Protein AF-A0A3D0YZB7-F1 (afdb_monomer)

pLDDT: mean 74.22, std 14.84, range [35.66, 93.5]

Foldseek 3Di:
DDPVPDDLVVVLLVLCVVVQKKKWWAAPPPAFLEIEIRHQPCPPVQDDDDDPVVPPPLQKEKAWAPPAPQVVCCVPPVDRPRDDPSYHYPYYTHDDPPSPNRTIYIYDGPDQDHAGDMEMQDPPPVSLVVSVVSCVVSVYDCPDSDHDNPDPDDDDDDPPDDDPVVVVVVVVVVVVVVVLVVLLVVLLVVVVVCPVVVVVVVVVVDDLVNVLVCCLVVCLVVLLVVLLVVLVVVLVVVQVVCCVPPVDDDDPVSVVVSVVVSVVSSVVSSVSSNVSSCCSSPVDDDDDDDPDD

Nearest PDB structures (foldseek):
  7w78-assembly1_B  TM=3.550E-01  e=4.090E-02  Corynebacterium diphtheriae NCTC 13129
  7w7c-assembly1_B-2  TM=7.347E-01  e=1.619E+00  Corynebacterium diphtheriae NCTC 13129

Structure (mmCIF, N/CA/C/O backbone):
data_AF-A0A3D0YZB7-F1
#
_entry.id   AF-A0A3D0YZB7-F1
#
loop_
_atom_site.group_PDB
_atom_site.id
_atom_site.type_symbol
_atom_site.label_atom_id
_atom_site.label_alt_id
_atom_site.label_comp_id
_atom_site.label_asym_id
_atom_site.label_entity_id
_atom_site.label_seq_id
_atom_site.pdbx_PDB_ins_code
_atom_site.Cartn_x
_atom_site.Cartn_y
_atom_site.Cartn_z
_atom_site.occupancy
_atom_site.B_iso_or_equiv
_atom_site.auth_seq_id
_atom_site.auth_comp_id
_atom_site.auth_asym_id
_atom_site.auth_atom_id
_atom_site.pdbx_PDB_model_num
ATOM 1 N N . MET A 1 1 ? 18.182 -30.882 -33.974 1.00 39.47 1 MET A N 1
ATOM 2 C CA . MET A 1 1 ? 19.110 -30.182 -33.063 1.00 39.47 1 MET A CA 1
ATOM 3 C C . MET A 1 1 ? 18.420 -30.152 -31.710 1.00 39.47 1 MET A C 1
ATOM 5 O O . MET A 1 1 ? 17.409 -29.475 -31.584 1.00 39.47 1 MET A O 1
ATOM 9 N N . SER A 1 2 ? 18.810 -31.050 -30.803 1.00 36.53 2 SER A N 1
ATOM 10 C CA . SER A 1 2 ? 18.114 -31.290 -29.532 1.00 36.53 2 SER A CA 1
ATOM 11 C C . SER A 1 2 ? 18.176 -30.047 -28.638 1.00 36.53 2 SER A C 1
ATOM 13 O O . SER A 1 2 ? 19.193 -29.361 -28.601 1.00 36.53 2 SER A O 1
ATOM 15 N N . LEU A 1 3 ? 17.091 -29.754 -27.911 1.00 46.84 3 LEU A N 1
ATOM 16 C CA . LEU A 1 3 ? 17.005 -28.631 -26.959 1.00 46.84 3 LEU A CA 1
ATOM 17 C C . LEU A 1 3 ? 18.091 -28.663 -25.860 1.00 46.84 3 LEU A C 1
ATOM 19 O O . LEU A 1 3 ? 18.309 -27.655 -25.191 1.00 46.84 3 LEU A O 1
ATOM 23 N N . GLU A 1 4 ? 18.795 -29.787 -25.698 1.00 43.97 4 GLU A N 1
ATOM 24 C CA . GLU A 1 4 ? 19.833 -30.003 -24.685 1.00 43.97 4 GLU A CA 1
ATOM 25 C C . GLU A 1 4 ? 21.075 -29.110 -24.828 1.00 43.97 4 GLU A C 1
ATOM 27 O O . GLU A 1 4 ? 21.751 -28.879 -23.830 1.00 43.97 4 GLU A O 1
ATOM 32 N N . THR A 1 5 ? 21.370 -28.551 -26.009 1.00 45.59 5 THR A N 1
ATOM 33 C CA . THR A 1 5 ? 22.516 -27.632 -26.204 1.00 45.59 5 THR A CA 1
ATOM 34 C C . THR A 1 5 ? 22.140 -26.150 -26.236 1.00 45.59 5 THR A C 1
ATOM 36 O O . THR A 1 5 ? 23.018 -25.295 -26.363 1.00 45.59 5 THR A O 1
ATOM 39 N N . ALA A 1 6 ? 20.855 -25.806 -26.110 1.00 59.06 6 ALA A N 1
ATOM 40 C CA . ALA A 1 6 ? 20.429 -24.410 -26.042 1.00 59.06 6 ALA A CA 1
ATOM 41 C C . ALA A 1 6 ? 20.804 -23.795 -24.683 1.00 59.06 6 ALA A C 1
ATOM 43 O O . ALA A 1 6 ? 20.630 -24.427 -23.643 1.00 59.06 6 ALA A O 1
ATOM 44 N N . ALA A 1 7 ? 21.287 -22.546 -24.681 1.00 73.69 7 ALA A N 1
ATOM 45 C CA . ALA A 1 7 ? 21.571 -21.824 -23.440 1.00 73.69 7 ALA A CA 1
ATOM 46 C C . ALA A 1 7 ? 20.335 -21.856 -22.505 1.00 73.69 7 ALA A C 1
ATOM 48 O O . ALA A 1 7 ? 19.219 -21.681 -23.007 1.00 73.69 7 ALA A O 1
ATOM 49 N N . PRO A 1 8 ? 20.493 -22.014 -21.173 1.00 76.56 8 PRO A N 1
ATOM 50 C CA . PRO A 1 8 ? 19.377 -22.182 -20.225 1.00 76.56 8 PRO A CA 1
ATOM 51 C C . PRO A 1 8 ? 18.243 -21.148 -20.356 1.00 76.56 8 PRO A C 1
ATOM 53 O O . PRO A 1 8 ? 17.075 -21.452 -20.128 1.00 76.56 8 PRO A O 1
ATOM 56 N N . ARG A 1 9 ? 18.563 -19.929 -20.803 1.00 80.56 9 ARG A N 1
ATOM 57 C CA . ARG A 1 9 ? 17.592 -18.864 -21.091 1.00 80.56 9 ARG A CA 1
ATOM 58 C C . ARG A 1 9 ? 16.705 -19.139 -22.307 1.00 80.56 9 ARG A C 1
ATOM 60 O O . ARG A 1 9 ? 15.523 -18.815 -22.284 1.00 80.56 9 ARG A O 1
ATOM 67 N N . GLU A 1 10 ? 17.258 -19.682 -23.386 1.00 83.31 10 GLU A N 1
ATOM 68 C CA . GLU A 1 10 ? 16.468 -20.003 -24.581 1.00 83.31 10 GLU A CA 1
ATOM 69 C C . GLU A 1 10 ? 15.549 -21.201 -24.315 1.00 83.31 10 GLU A C 1
ATOM 71 O O . GLU A 1 10 ? 14.427 -21.231 -24.814 1.00 83.31 10 GLU A O 1
ATOM 76 N N . GLN A 1 11 ? 15.970 -22.121 -23.438 1.00 85.50 11 GLN A N 1
ATOM 77 C CA . GLN A 1 11 ? 15.091 -23.160 -22.897 1.00 85.50 11 GLN A CA 1
ATOM 78 C C . GLN A 1 11 ? 13.947 -22.555 -22.069 1.00 85.50 11 GLN A C 1
ATOM 80 O O . GLN A 1 11 ? 12.797 -22.932 -22.275 1.00 85.50 11 GLN A O 1
ATOM 85 N N . LEU A 1 12 ? 14.226 -21.562 -21.211 1.00 86.94 12 LEU A N 1
ATOM 86 C CA . LEU A 1 12 ? 13.183 -20.840 -20.472 1.00 86.94 12 LEU A CA 1
ATOM 87 C C . LEU A 1 12 ? 12.196 -20.132 -21.416 1.00 86.94 12 LEU A C 1
ATOM 89 O O . LEU A 1 12 ? 10.989 -20.248 -21.232 1.00 86.94 12 LEU A O 1
ATOM 93 N N . LYS A 1 13 ? 12.677 -19.428 -22.448 1.00 86.31 13 LYS A N 1
ATOM 94 C CA . LYS A 1 13 ? 11.805 -18.781 -23.445 1.00 86.31 13 LYS A CA 1
ATOM 95 C C . LYS A 1 13 ? 10.936 -19.792 -24.189 1.00 86.31 13 LYS A C 1
ATOM 97 O O . LYS A 1 13 ? 9.743 -19.554 -24.355 1.00 86.31 13 LYS A O 1
ATOM 102 N N . ALA A 1 14 ? 11.522 -20.912 -24.617 1.00 86.94 14 ALA A N 1
ATOM 103 C CA . ALA A 1 14 ? 10.782 -21.990 -25.262 1.00 86.94 14 ALA A CA 1
ATOM 104 C C . ALA A 1 14 ? 9.693 -22.534 -24.331 1.00 86.94 14 ALA A C 1
ATOM 106 O O . ALA A 1 14 ? 8.534 -22.567 -24.722 1.00 86.94 14 ALA A O 1
ATOM 107 N N . TYR A 1 15 ? 10.035 -22.831 -23.076 1.00 88.94 15 TYR A N 1
ATOM 108 C CA . TYR A 1 15 ? 9.081 -23.299 -22.075 1.00 88.94 15 TYR A CA 1
ATOM 109 C C . TYR A 1 15 ? 7.927 -22.311 -21.850 1.00 88.94 15 TYR A C 1
ATOM 111 O O . TYR A 1 15 ? 6.763 -22.700 -21.901 1.00 88.94 15 TYR A O 1
ATOM 119 N N . LEU A 1 16 ? 8.233 -21.022 -21.660 1.00 87.62 16 LEU A N 1
ATOM 120 C CA . LEU A 1 16 ? 7.221 -19.979 -21.472 1.00 87.62 16 LEU A CA 1
ATOM 121 C C . LEU A 1 16 ? 6.296 -19.859 -22.689 1.00 87.62 16 LEU A C 1
ATOM 123 O O . LEU A 1 16 ? 5.084 -19.741 -22.538 1.00 87.62 16 LEU A O 1
ATOM 127 N N . ARG A 1 17 ? 6.844 -19.929 -23.904 1.00 87.62 17 ARG A N 1
ATOM 128 C CA . ARG A 1 17 ? 6.043 -19.911 -25.131 1.00 87.62 17 ARG A CA 1
ATOM 129 C C . ARG A 1 17 ? 5.156 -21.148 -25.244 1.00 87.62 17 ARG A C 1
ATOM 131 O O . ARG A 1 17 ? 3.975 -21.002 -25.548 1.00 87.62 17 ARG A O 1
ATOM 138 N N . ASP A 1 18 ? 5.707 -22.330 -25.010 1.00 88.25 18 ASP A N 1
ATOM 139 C CA . ASP A 1 18 ? 5.014 -23.599 -25.233 1.00 88.25 18 ASP A CA 1
ATOM 140 C C . ASP A 1 18 ? 3.901 -23.826 -24.192 1.00 88.25 18 ASP A C 1
ATOM 142 O O . ASP A 1 18 ? 2.877 -24.420 -24.512 1.00 88.25 18 ASP A O 1
ATOM 146 N N . GLN A 1 19 ? 4.062 -23.291 -22.976 1.00 87.19 19 GLN A N 1
ATOM 147 C CA . GLN A 1 19 ? 3.061 -23.340 -21.899 1.00 87.19 19 GLN A CA 1
ATOM 148 C C . GLN A 1 19 ? 2.143 -22.107 -21.839 1.00 87.19 19 GLN A C 1
ATOM 150 O O . GLN A 1 19 ? 1.393 -21.942 -20.879 1.00 87.19 19 GLN A O 1
ATOM 155 N N . SER A 1 20 ? 2.199 -21.218 -22.835 1.00 85.44 20 SER A N 1
ATOM 156 C CA . SER A 1 20 ? 1.412 -19.977 -22.860 1.00 85.44 20 SER A CA 1
ATOM 157 C C . SER A 1 20 ? 1.565 -19.115 -21.596 1.00 85.44 20 SER A C 1
ATOM 159 O O . SER A 1 20 ? 0.603 -18.564 -21.060 1.00 85.44 20 SER A O 1
ATOM 161 N N . LEU A 1 21 ? 2.803 -18.968 -21.132 1.00 84.31 21 LEU A N 1
ATOM 162 C CA . LEU A 1 21 ? 3.168 -18.175 -19.966 1.00 84.31 21 LEU A CA 1
ATOM 163 C C . LEU A 1 21 ? 3.829 -16.854 -20.373 1.00 84.31 21 LEU A C 1
ATOM 165 O O . LEU A 1 21 ? 4.567 -16.767 -21.357 1.00 84.31 21 LEU A O 1
ATOM 169 N N . ALA A 1 22 ? 3.588 -15.829 -19.564 1.00 85.56 22 ALA A N 1
ATOM 170 C CA . ALA A 1 22 ? 4.236 -14.530 -19.640 1.00 85.56 22 ALA A CA 1
ATOM 171 C C . ALA A 1 22 ? 5.113 -14.321 -18.402 1.00 85.56 22 ALA A C 1
ATOM 173 O O . ALA A 1 22 ? 4.744 -14.706 -17.290 1.00 85.56 22 ALA A O 1
ATOM 174 N N . LEU A 1 23 ? 6.270 -13.696 -18.606 1.00 85.81 23 LEU A N 1
ATOM 175 C CA . LEU A 1 23 ? 7.249 -13.399 -17.569 1.00 85.81 23 LEU A CA 1
ATOM 176 C C . LEU A 1 23 ? 7.595 -11.910 -17.590 1.00 85.81 23 LEU A C 1
ATOM 178 O O . LEU A 1 23 ? 7.967 -11.357 -18.626 1.00 85.81 23 LEU A O 1
ATOM 182 N N . ILE A 1 24 ? 7.524 -11.280 -16.424 1.00 85.81 24 ILE A N 1
ATOM 183 C CA . ILE A 1 24 ? 7.984 -9.916 -16.182 1.00 85.81 24 ILE A CA 1
ATOM 184 C C . ILE A 1 24 ? 9.116 -9.981 -15.165 1.00 85.81 24 ILE A C 1
ATOM 186 O O . ILE A 1 24 ? 8.988 -10.629 -14.127 1.00 85.81 24 ILE A O 1
ATOM 190 N N . THR A 1 25 ? 10.214 -9.285 -15.434 1.00 84.19 25 THR A N 1
ATOM 191 C CA . THR A 1 25 ? 11.330 -9.166 -14.496 1.00 84.19 25 THR A CA 1
ATOM 192 C C . THR A 1 25 ? 11.634 -7.700 -14.235 1.00 84.19 25 THR A C 1
ATOM 194 O O . THR A 1 25 ? 11.756 -6.923 -15.179 1.00 84.19 25 THR A O 1
ATOM 197 N N . SER A 1 26 ? 11.802 -7.322 -12.973 1.00 79.06 26 SER A N 1
ATOM 198 C CA . SER A 1 26 ? 12.248 -5.981 -12.582 1.00 79.06 26 SER A CA 1
ATOM 199 C C . SER A 1 26 ? 13.530 -6.080 -11.764 1.00 79.06 26 SER A C 1
ATOM 201 O O . SER A 1 26 ? 13.558 -6.817 -10.769 1.00 79.06 26 SER A O 1
ATOM 203 N N . ALA A 1 27 ? 14.562 -5.335 -12.160 1.00 67.75 27 ALA A N 1
ATOM 204 C CA . ALA A 1 27 ? 15.846 -5.318 -11.470 1.00 67.75 27 ALA A CA 1
ATOM 205 C C . ALA A 1 27 ? 15.705 -4.768 -10.038 1.00 67.75 27 ALA A C 1
ATOM 207 O O . ALA A 1 27 ? 15.079 -3.734 -9.802 1.00 67.75 27 ALA A O 1
ATOM 208 N N . GLY A 1 28 ? 16.281 -5.474 -9.062 1.00 59.53 28 GLY A N 1
ATOM 209 C CA . GLY A 1 28 ? 16.202 -5.141 -7.634 1.00 59.53 28 GLY A CA 1
ATOM 210 C C . GLY A 1 28 ? 17.202 -4.068 -7.192 1.00 59.53 28 GLY A C 1
ATOM 211 O O . GLY A 1 28 ? 17.906 -4.274 -6.210 1.00 59.53 28 GLY A O 1
ATOM 212 N N . GLY A 1 29 ? 17.314 -2.962 -7.931 1.00 57.75 29 GLY A N 1
ATOM 213 C CA . GLY A 1 29 ? 18.221 -1.847 -7.609 1.00 57.75 29 GLY A CA 1
ATOM 214 C C . GLY A 1 29 ? 19.657 -1.974 -8.137 1.00 57.75 29 GLY A C 1
ATOM 215 O O . GLY A 1 29 ? 20.416 -1.016 -8.034 1.00 57.75 29 GLY A O 1
ATOM 216 N N . PHE A 1 30 ? 20.019 -3.103 -8.753 1.00 57.22 30 PHE A N 1
ATOM 217 C CA . PHE A 1 30 ? 21.276 -3.273 -9.489 1.00 57.22 30 PHE A CA 1
ATOM 218 C C . PHE A 1 30 ? 20.990 -3.415 -10.988 1.00 57.22 30 PHE A C 1
ATOM 220 O O . PHE A 1 30 ? 20.249 -4.311 -11.385 1.00 57.22 30 PHE A O 1
ATOM 227 N N . GLY A 1 31 ? 21.597 -2.560 -11.815 1.00 69.94 31 GLY A N 1
ATOM 228 C CA . GLY A 1 31 ? 21.430 -2.569 -13.271 1.00 69.94 31 GLY A CA 1
ATOM 229 C C . GLY A 1 31 ? 20.659 -1.360 -13.795 1.00 69.94 31 GLY A C 1
ATOM 230 O O . GLY A 1 31 ? 20.574 -0.322 -13.137 1.00 69.94 31 GLY A O 1
ATOM 231 N N . TYR A 1 32 ? 20.132 -1.482 -15.010 1.00 79.12 32 TYR A N 1
ATOM 232 C CA . TYR A 1 32 ? 19.314 -0.435 -15.609 1.00 79.12 32 TYR A CA 1
ATOM 233 C C . TYR A 1 32 ? 17.964 -0.313 -14.878 1.00 79.12 32 TYR A C 1
ATOM 235 O O . TYR A 1 32 ? 17.481 -1.297 -14.319 1.00 79.12 32 TYR A O 1
ATOM 243 N N . PRO A 1 33 ? 17.328 0.872 -14.861 1.00 85.62 33 PRO A N 1
ATOM 244 C CA . PRO A 1 33 ? 16.004 1.053 -14.271 1.00 85.62 33 PRO A CA 1
ATOM 245 C C . PRO A 1 33 ? 14.916 0.514 -15.217 1.00 85.62 33 PRO A C 1
ATOM 247 O O . PRO A 1 33 ? 14.042 1.262 -15.661 1.00 85.62 33 PRO A O 1
ATOM 250 N N . ASP A 1 34 ? 14.999 -0.772 -15.563 1.00 84.81 34 ASP A N 1
ATOM 251 C CA . ASP A 1 34 ? 14.199 -1.420 -16.595 1.00 84.81 34 ASP A CA 1
ATOM 252 C C . ASP A 1 34 ? 13.246 -2.498 -16.065 1.00 84.81 34 ASP A C 1
ATOM 254 O O . ASP A 1 34 ? 13.451 -3.149 -15.036 1.00 84.81 34 ASP A O 1
ATOM 258 N N . MET A 1 35 ? 12.164 -2.688 -16.814 1.00 87.00 35 MET A N 1
ATOM 259 C CA . MET A 1 35 ? 11.311 -3.863 -16.724 1.00 87.00 35 MET A CA 1
ATOM 260 C C . MET A 1 35 ? 11.520 -4.711 -17.977 1.00 87.00 35 MET A C 1
ATOM 262 O O . MET A 1 35 ? 11.281 -4.243 -19.087 1.00 87.00 35 MET A O 1
ATOM 266 N N . VAL A 1 36 ? 11.945 -5.963 -17.827 1.00 87.25 36 VAL A N 1
ATOM 267 C CA . VAL A 1 36 ? 12.088 -6.885 -18.959 1.00 87.25 36 VAL A CA 1
ATOM 268 C C . VAL A 1 36 ? 10.840 -7.746 -19.063 1.00 87.25 36 VAL A C 1
ATOM 270 O O . VAL A 1 36 ? 10.435 -8.392 -18.100 1.00 87.25 36 VAL A O 1
ATOM 273 N N . VAL A 1 37 ? 10.234 -7.757 -20.243 1.00 87.88 37 VAL A N 1
ATOM 274 C CA . VAL A 1 37 ? 8.970 -8.440 -20.512 1.00 87.88 37 VAL A CA 1
ATOM 275 C C . VAL A 1 37 ? 9.178 -9.519 -21.571 1.00 87.88 37 VAL A C 1
ATOM 277 O O . VAL A 1 37 ? 9.739 -9.266 -22.642 1.00 87.88 37 VAL A O 1
ATOM 280 N N . TYR A 1 38 ? 8.710 -10.731 -21.285 1.00 86.69 38 TYR A N 1
ATOM 281 C CA . TYR A 1 38 ? 8.565 -11.812 -22.252 1.00 86.69 38 TYR A CA 1
ATOM 282 C C . TYR A 1 38 ? 7.109 -12.272 -22.274 1.00 86.69 38 TYR A C 1
ATOM 284 O O . TYR A 1 38 ? 6.638 -12.915 -21.340 1.00 86.69 38 TYR A O 1
ATOM 292 N N . ASP A 1 39 ? 6.402 -11.917 -23.342 1.00 84.62 39 ASP A N 1
ATOM 293 C CA . ASP A 1 39 ? 4.987 -12.230 -23.525 1.00 84.62 39 ASP A CA 1
ATOM 294 C C . ASP A 1 39 ? 4.730 -12.652 -24.979 1.00 84.62 39 ASP A C 1
ATOM 296 O O . ASP A 1 39 ? 4.356 -11.828 -25.816 1.00 84.62 39 ASP A O 1
ATOM 300 N N . PRO A 1 40 ? 5.003 -13.924 -25.318 1.00 82.19 40 PRO A N 1
ATOM 301 C CA . PRO A 1 40 ? 4.896 -14.408 -26.691 1.00 82.19 40 PRO A CA 1
ATOM 302 C C . PRO A 1 40 ? 3.450 -14.460 -27.208 1.00 82.19 40 PRO A C 1
ATOM 304 O O . PRO A 1 40 ? 3.248 -14.504 -28.417 1.00 82.19 40 PRO A O 1
ATOM 307 N N . HIS A 1 41 ? 2.454 -14.438 -26.316 1.00 81.69 41 HIS A N 1
ATOM 308 C CA . HIS A 1 41 ? 1.032 -14.584 -26.659 1.00 81.69 41 HIS A CA 1
ATOM 309 C C . HIS A 1 41 ? 0.209 -13.309 -26.423 1.00 81.69 41 HIS A C 1
ATOM 311 O O . HIS A 1 41 ? -0.975 -13.266 -26.755 1.00 81.69 41 HIS A O 1
ATOM 317 N N . GLY A 1 42 ? 0.816 -12.244 -25.896 1.00 79.75 42 GLY A N 1
ATOM 318 C CA . GLY A 1 42 ? 0.163 -10.945 -25.739 1.00 79.75 42 GLY A CA 1
ATOM 319 C C . GLY A 1 42 ? -0.884 -10.907 -24.621 1.00 79.75 42 GLY A C 1
ATOM 320 O O . GLY A 1 42 ? -1.943 -10.294 -24.816 1.00 79.75 42 GLY A O 1
ATOM 321 N N . PHE A 1 43 ? -0.617 -11.577 -23.496 1.00 82.44 43 PHE A N 1
ATOM 322 C CA . PHE A 1 43 ? -1.448 -11.560 -22.287 1.00 82.44 43 PHE A CA 1
ATOM 323 C C . PHE A 1 43 ? -1.326 -10.261 -21.479 1.00 82.44 43 PHE A C 1
ATOM 325 O O . PHE A 1 43 ? -2.251 -9.896 -20.752 1.00 82.44 43 PHE A O 1
ATOM 332 N N . ILE A 1 44 ? -0.202 -9.555 -21.582 1.00 82.69 44 ILE A N 1
ATOM 333 C CA . ILE A 1 44 ? 0.061 -8.322 -20.844 1.00 82.69 44 ILE A CA 1
ATOM 334 C C . ILE A 1 44 ? -0.567 -7.154 -21.604 1.00 82.69 44 ILE A C 1
ATOM 336 O O . ILE A 1 44 ? -0.016 -6.646 -22.575 1.00 82.69 44 ILE A O 1
ATOM 340 N N . SER A 1 45 ? -1.731 -6.706 -21.138 1.00 82.06 45 SER A N 1
ATOM 341 C CA . SER A 1 45 ? -2.554 -5.702 -21.826 1.00 82.06 45 SER A CA 1
ATOM 342 C C . SER A 1 45 ? -1.906 -4.322 -21.968 1.00 82.06 45 SER A C 1
ATOM 344 O O . SER A 1 45 ? -2.182 -3.621 -22.937 1.00 82.06 45 SER A O 1
ATOM 346 N N . TRP A 1 46 ? -1.056 -3.925 -21.019 1.00 82.69 46 TRP A N 1
ATOM 347 C CA . TRP A 1 46 ? -0.386 -2.621 -21.031 1.00 82.69 46 TRP A CA 1
ATOM 348 C C . TRP A 1 46 ? 0.889 -2.606 -21.887 1.00 82.69 46 TRP A C 1
ATOM 350 O O . TRP A 1 46 ? 1.402 -1.532 -22.194 1.00 82.69 46 TRP A O 1
ATOM 360 N N . PHE A 1 47 ? 1.415 -3.774 -22.276 1.00 83.88 47 PHE A N 1
ATOM 361 C CA . PHE A 1 47 ? 2.659 -3.871 -23.031 1.00 83.88 47 PHE A CA 1
ATOM 362 C C . PHE A 1 47 ? 2.382 -4.146 -24.522 1.00 83.88 47 PHE A C 1
ATOM 364 O O . PHE A 1 47 ? 1.622 -5.061 -24.845 1.00 83.88 47 PHE A O 1
ATOM 371 N N . PRO A 1 48 ? 2.984 -3.397 -25.465 1.00 83.31 48 PRO A N 1
ATOM 372 C CA . PRO A 1 48 ? 2.658 -3.542 -26.883 1.00 83.31 48 PRO A CA 1
ATOM 373 C C . PRO A 1 48 ? 3.030 -4.909 -27.475 1.00 83.31 48 PRO A C 1
ATOM 375 O O . PRO A 1 48 ? 4.184 -5.356 -27.403 1.00 83.31 48 PRO A O 1
ATOM 378 N N . ARG A 1 49 ? 2.053 -5.535 -28.147 1.00 78.12 49 ARG A N 1
ATOM 379 C CA . ARG A 1 49 ? 2.218 -6.821 -28.841 1.00 78.12 49 ARG A CA 1
ATOM 380 C C . ARG A 1 49 ? 3.284 -6.746 -29.937 1.00 78.12 49 ARG A C 1
ATOM 382 O O . ARG A 1 49 ? 3.433 -5.740 -30.630 1.00 78.12 49 ARG A O 1
ATOM 389 N N . THR A 1 50 ? 4.031 -7.831 -30.095 1.00 66.44 50 THR A N 1
ATOM 390 C CA . THR A 1 50 ? 4.948 -8.045 -31.221 1.00 66.44 50 THR A CA 1
ATOM 391 C C . THR A 1 50 ? 4.175 -8.334 -32.503 1.00 66.44 50 THR A C 1
ATOM 393 O O . THR A 1 50 ? 3.268 -9.164 -32.501 1.00 66.44 50 THR A O 1
ATOM 396 N N . ALA A 1 51 ? 4.586 -7.720 -33.614 1.00 59.22 51 ALA A N 1
ATOM 397 C CA . ALA A 1 51 ? 4.346 -8.306 -34.929 1.00 59.22 51 ALA A CA 1
ATOM 398 C C . ALA A 1 51 ? 5.254 -9.542 -35.085 1.00 59.22 51 ALA A C 1
ATOM 400 O O . ALA A 1 51 ? 6.379 -9.540 -34.584 1.00 59.22 51 ALA A O 1
ATOM 401 N N . ALA A 1 52 ? 4.788 -10.593 -35.766 1.00 53.03 52 ALA A N 1
ATOM 402 C CA . ALA A 1 52 ? 5.511 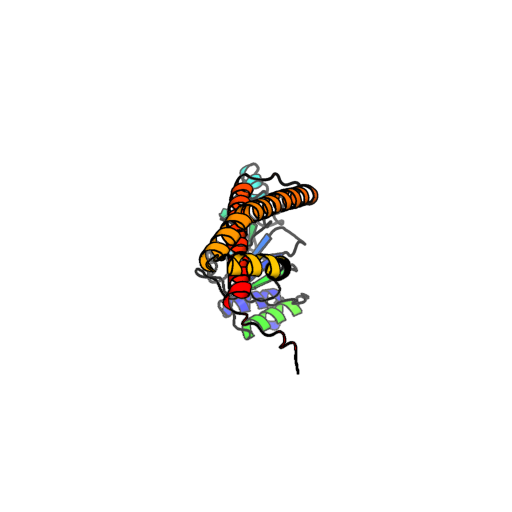-11.868 -35.883 1.00 53.03 52 ALA A CA 1
ATOM 403 C C . ALA A 1 52 ? 6.931 -11.738 -36.486 1.00 53.03 52 ALA A C 1
ATOM 405 O O . ALA A 1 52 ? 7.792 -12.575 -36.222 1.00 53.03 52 ALA A O 1
ATOM 406 N N . GLU A 1 53 ? 7.195 -10.669 -37.244 1.00 45.31 53 GLU A N 1
ATOM 407 C CA . GLU A 1 53 ? 8.483 -10.386 -37.896 1.00 45.31 53 GLU A CA 1
ATOM 408 C C . GLU A 1 53 ? 9.563 -9.821 -36.950 1.00 45.31 53 GLU A C 1
ATOM 410 O O . GLU A 1 53 ? 10.750 -9.863 -37.266 1.00 45.31 53 GLU A O 1
ATOM 415 N N . ASP A 1 54 ? 9.195 -9.346 -35.755 1.00 51.47 54 ASP A N 1
ATOM 416 C CA . ASP A 1 54 ? 10.137 -8.754 -34.786 1.00 51.47 54 ASP A CA 1
ATOM 417 C C . ASP A 1 54 ? 10.925 -9.807 -33.979 1.00 51.47 54 ASP A C 1
ATOM 419 O O . ASP A 1 54 ? 11.855 -9.467 -33.244 1.00 51.47 54 ASP A O 1
ATOM 423 N N . HIS A 1 55 ? 10.582 -11.095 -34.086 1.00 51.00 55 HIS A N 1
ATOM 424 C CA . HIS A 1 55 ? 11.242 -12.160 -33.321 1.00 51.00 55 HIS A CA 1
ATOM 425 C C . HIS A 1 55 ? 12.653 -12.510 -33.834 1.00 51.00 55 HIS A C 1
ATOM 427 O O . HIS A 1 55 ? 13.421 -13.151 -33.113 1.00 51.00 55 HIS A O 1
ATOM 433 N N . SER A 1 56 ? 13.020 -12.084 -35.047 1.00 44.69 56 SER A N 1
ATOM 434 C CA . SER A 1 56 ? 14.271 -12.455 -35.726 1.00 44.69 56 SER A CA 1
ATOM 435 C C . SER A 1 56 ? 15.378 -11.397 -35.676 1.00 44.69 56 SER A C 1
ATOM 437 O O . SER A 1 56 ? 16.535 -11.734 -35.927 1.00 44.69 56 SER A O 1
ATOM 439 N N . SER A 1 57 ? 15.077 -10.135 -35.353 1.00 47.97 57 SER A N 1
ATOM 440 C CA . SER A 1 57 ? 16.011 -9.021 -35.592 1.00 47.97 57 SER A CA 1
ATOM 441 C C . SER A 1 57 ? 17.092 -8.831 -34.521 1.00 47.97 57 SER A C 1
ATOM 443 O O . SER A 1 57 ? 18.040 -8.088 -34.744 1.00 47.97 57 SER A O 1
ATOM 445 N N . GLY A 1 58 ? 17.011 -9.497 -33.364 1.00 51.12 58 GLY A N 1
ATOM 446 C CA . GLY A 1 58 ? 18.026 -9.393 -32.300 1.00 51.12 58 GLY A CA 1
ATOM 447 C C . GLY A 1 58 ? 18.126 -8.016 -31.618 1.00 51.12 58 GLY A C 1
ATOM 448 O O . GLY A 1 58 ? 18.765 -7.919 -30.573 1.00 51.12 58 GLY A O 1
ATOM 449 N N . ILE A 1 59 ? 17.460 -6.992 -32.157 1.00 56.28 59 ILE A N 1
ATOM 450 C CA . ILE A 1 59 ? 17.345 -5.640 -31.610 1.00 56.28 59 ILE A CA 1
ATOM 451 C C . ILE A 1 59 ? 16.185 -5.641 -30.614 1.00 56.28 59 ILE A C 1
ATOM 453 O O . ILE A 1 59 ? 15.026 -5.819 -30.997 1.00 56.28 59 ILE A O 1
ATOM 457 N N . SER A 1 60 ? 16.478 -5.452 -29.326 1.00 71.50 60 SER A N 1
ATOM 458 C CA . SER A 1 60 ? 15.415 -5.326 -28.328 1.00 71.50 60 SER A CA 1
ATOM 459 C C . SER A 1 60 ? 14.796 -3.930 -28.407 1.00 71.50 60 SER A C 1
ATOM 461 O O . SER A 1 60 ? 15.491 -2.916 -28.385 1.00 71.50 60 SER A O 1
ATOM 463 N N . GLY A 1 61 ? 13.473 -3.873 -28.548 1.00 84.31 61 GLY A N 1
ATOM 464 C CA . GLY A 1 61 ? 12.718 -2.629 -28.462 1.00 84.31 61 GLY A CA 1
ATOM 465 C C . GLY A 1 61 ? 12.393 -2.283 -27.011 1.00 84.31 61 GLY A C 1
ATOM 466 O O . GLY A 1 61 ? 12.014 -3.168 -26.235 1.00 84.31 61 GLY A O 1
ATOM 467 N N . ALA A 1 62 ? 12.493 -1.000 -26.669 1.00 89.38 62 ALA A N 1
ATOM 468 C CA . ALA A 1 62 ? 12.053 -0.452 -25.392 1.00 89.38 62 ALA A CA 1
ATOM 469 C C . ALA A 1 62 ? 10.903 0.542 -25.564 1.00 89.38 62 ALA A C 1
ATOM 471 O O . ALA A 1 62 ? 10.849 1.299 -26.531 1.00 89.38 62 ALA A O 1
ATOM 472 N N . TYR A 1 63 ? 10.010 0.555 -24.587 1.00 91.56 63 TYR A N 1
ATOM 473 C CA . TYR A 1 63 ? 8.912 1.493 -24.450 1.00 91.56 63 TYR A CA 1
ATOM 474 C C . TYR A 1 63 ? 9.129 2.297 -23.174 1.00 91.56 63 TYR A C 1
ATOM 476 O O . TYR A 1 63 ? 9.233 1.728 -22.086 1.00 91.56 63 TYR A O 1
ATOM 484 N N . LEU A 1 64 ? 9.251 3.612 -23.322 1.00 93.50 64 LEU A N 1
ATOM 485 C CA . LEU A 1 64 ? 9.478 4.520 -22.203 1.00 93.50 64 LEU A CA 1
ATOM 486 C C . LEU A 1 64 ? 8.183 4.695 -21.418 1.00 93.50 64 LEU A C 1
ATOM 488 O O . LEU A 1 64 ? 7.102 4.681 -22.003 1.00 93.50 64 LEU A O 1
ATOM 492 N N . PHE A 1 65 ? 8.288 4.861 -20.106 1.00 92.31 65 PHE A N 1
ATOM 493 C CA . PHE A 1 65 ? 7.117 5.146 -19.289 1.00 92.31 65 PHE A CA 1
ATOM 494 C C . PHE A 1 65 ? 6.790 6.641 -19.299 1.00 92.31 65 PHE A C 1
ATOM 496 O O . PHE A 1 65 ? 7.689 7.474 -19.160 1.00 92.31 65 PHE A O 1
ATOM 503 N N . GLU A 1 66 ? 5.507 6.970 -19.428 1.00 91.44 66 GLU A N 1
ATOM 504 C CA . GLU A 1 66 ? 5.007 8.348 -19.347 1.00 91.44 66 GLU A CA 1
ATOM 505 C C . GLU A 1 66 ? 5.386 9.021 -18.017 1.00 91.44 66 GLU A C 1
ATOM 507 O O . GLU A 1 66 ? 5.349 8.413 -16.944 1.00 91.44 66 GLU A O 1
ATOM 512 N N . GLY A 1 67 ? 5.749 10.298 -18.083 1.00 89.44 67 GLY A N 1
ATOM 513 C CA . GLY A 1 67 ? 6.153 11.128 -16.954 1.00 89.44 67 GLY A CA 1
ATOM 514 C C . GLY A 1 67 ? 7.569 10.865 -16.434 1.00 89.44 67 GLY A C 1
ATOM 515 O O . GLY A 1 67 ? 7.961 11.481 -15.439 1.00 89.44 67 GLY A O 1
ATOM 516 N N . THR A 1 68 ? 8.348 9.979 -17.063 1.00 89.75 68 THR A N 1
ATOM 517 C CA . THR A 1 68 ? 9.681 9.597 -16.567 1.00 89.75 68 THR A CA 1
ATOM 518 C C . THR A 1 68 ? 10.812 10.469 -17.108 1.00 89.75 68 THR A C 1
ATOM 520 O O . THR A 1 68 ? 10.673 11.202 -18.091 1.00 89.75 68 THR A O 1
ATOM 523 N N . TYR A 1 69 ? 11.981 10.391 -16.462 1.00 89.50 69 TYR A N 1
ATOM 524 C CA . TYR A 1 69 ? 13.171 11.110 -16.916 1.00 89.50 69 TYR A CA 1
ATOM 525 C C . TYR A 1 69 ? 13.607 10.631 -18.306 1.00 89.50 69 TYR A C 1
ATOM 527 O O . TYR A 1 69 ? 13.954 11.451 -19.155 1.00 89.50 69 TYR A O 1
ATOM 535 N N . SER A 1 70 ? 13.550 9.320 -18.565 1.00 89.75 70 SER A N 1
ATOM 536 C CA . SER A 1 70 ? 13.902 8.762 -19.875 1.00 89.75 70 SER A CA 1
ATOM 537 C C . SER A 1 70 ? 12.983 9.249 -20.992 1.00 89.75 70 SER A C 1
ATOM 539 O O . SER A 1 70 ? 13.493 9.612 -22.050 1.00 89.75 70 SER A O 1
ATOM 541 N N . GLU A 1 71 ? 11.668 9.311 -20.765 1.00 93.25 71 GLU A N 1
ATOM 542 C CA . GLU A 1 71 ? 10.729 9.890 -21.736 1.00 93.25 71 GLU A CA 1
ATOM 543 C C . GLU A 1 71 ? 11.073 11.353 -22.033 1.00 93.25 71 GLU A C 1
ATOM 545 O O . GLU A 1 71 ? 11.226 11.734 -23.195 1.00 93.25 71 GLU A O 1
ATOM 550 N N . ARG A 1 72 ? 11.279 12.165 -20.989 1.00 91.56 72 ARG A N 1
ATOM 551 C CA . ARG A 1 72 ? 11.601 13.586 -21.149 1.00 91.56 72 ARG A CA 1
ATOM 552 C C . ARG A 1 72 ? 12.870 13.789 -21.973 1.00 91.56 72 ARG A C 1
ATOM 554 O O . ARG A 1 72 ? 12.852 14.519 -22.962 1.00 91.56 72 ARG A O 1
ATOM 561 N N . ARG A 1 73 ? 13.954 13.088 -21.633 1.00 91.69 73 ARG A N 1
ATOM 562 C CA . ARG A 1 73 ? 15.230 13.179 -22.364 1.00 91.69 73 ARG A CA 1
ATOM 563 C C . ARG A 1 73 ? 15.118 12.720 -23.813 1.00 91.69 73 ARG A C 1
ATOM 565 O O . ARG A 1 73 ? 15.707 13.357 -24.693 1.00 91.69 73 ARG A O 1
ATOM 572 N N . TRP A 1 74 ? 14.338 11.671 -24.066 1.00 91.75 74 TRP A N 1
ATOM 573 C CA . TRP A 1 74 ? 14.058 11.211 -25.420 1.00 91.75 74 TRP A CA 1
ATOM 574 C C . TRP A 1 74 ? 13.318 12.280 -26.227 1.00 91.75 74 TRP A C 1
ATOM 576 O O . TRP A 1 74 ? 13.728 12.588 -27.341 1.00 91.75 74 TRP A O 1
ATOM 586 N N . SER A 1 75 ? 12.290 12.901 -25.646 1.00 89.88 75 SER A N 1
ATOM 587 C CA . SER A 1 75 ? 11.512 13.947 -26.320 1.00 89.88 75 SER A CA 1
ATOM 588 C C . SER A 1 75 ? 12.328 15.212 -26.622 1.00 89.88 75 SER A C 1
ATOM 590 O O . SER A 1 75 ? 12.169 15.805 -27.684 1.00 89.88 75 SER A O 1
ATOM 592 N N . GLU A 1 76 ? 13.236 15.600 -25.722 1.00 91.38 76 GLU A N 1
ATOM 593 C CA . GLU A 1 76 ? 14.047 16.816 -25.855 1.00 91.38 76 GLU A CA 1
ATOM 594 C C . GLU A 1 76 ? 15.228 16.651 -26.814 1.00 91.38 76 GLU A C 1
ATOM 596 O O . GLU A 1 76 ? 15.641 17.606 -27.468 1.00 91.38 76 GLU A O 1
ATOM 601 N N . SER A 1 77 ? 15.837 15.465 -26.841 1.00 87.31 77 SER A N 1
ATOM 602 C CA . SER A 1 77 ? 17.171 15.296 -27.430 1.00 87.31 77 SER A CA 1
ATOM 603 C C . SER A 1 77 ? 17.388 13.977 -28.159 1.00 87.31 77 SER A C 1
ATOM 605 O O . SER A 1 77 ? 18.510 13.711 -28.577 1.00 87.31 77 SER A O 1
ATOM 607 N N . ALA A 1 78 ? 16.358 13.136 -28.289 1.00 86.31 78 ALA A N 1
ATOM 608 C CA . ALA A 1 78 ? 16.473 11.772 -28.805 1.00 86.31 78 ALA A CA 1
ATOM 609 C C . ALA A 1 78 ? 17.593 10.965 -28.113 1.00 86.31 78 ALA A C 1
ATOM 611 O O . ALA A 1 78 ? 18.240 10.115 -28.723 1.00 86.31 78 ALA A O 1
ATOM 612 N N . THR A 1 79 ? 17.836 11.233 -26.821 1.00 82.62 79 THR A N 1
ATOM 613 C CA . THR A 1 79 ? 18.812 10.497 -26.006 1.00 82.62 79 THR A CA 1
ATOM 614 C C . THR A 1 79 ? 18.145 9.875 -24.790 1.00 82.62 79 THR A C 1
ATOM 616 O O . THR A 1 79 ? 17.303 10.486 -24.135 1.00 82.62 79 THR A O 1
ATOM 619 N N . THR A 1 80 ? 18.550 8.652 -24.456 1.00 83.56 80 THR A N 1
ATOM 620 C CA . THR A 1 80 ? 18.072 7.920 -23.276 1.00 83.56 80 THR A CA 1
ATOM 621 C C . THR A 1 80 ? 19.269 7.330 -22.533 1.00 83.56 80 THR A C 1
ATOM 623 O O . THR A 1 80 ? 19.656 6.199 -22.818 1.00 83.56 80 THR A O 1
ATOM 626 N N . PRO A 1 81 ? 19.861 8.065 -21.572 1.00 78.56 81 PRO A N 1
ATOM 627 C CA . PRO A 1 81 ? 21.097 7.653 -20.893 1.00 78.56 81 PRO A CA 1
ATOM 628 C C . PRO A 1 81 ? 21.006 6.305 -20.165 1.00 78.56 81 PRO A C 1
ATOM 630 O O . PRO A 1 81 ? 22.012 5.646 -19.943 1.00 78.56 81 PRO A O 1
ATOM 633 N N . PHE A 1 82 ? 19.793 5.901 -19.782 1.00 85.00 82 PHE A N 1
ATOM 634 C CA . PHE A 1 82 ? 19.530 4.647 -19.074 1.00 85.00 82 PHE A CA 1
ATOM 635 C C . PHE A 1 82 ? 19.235 3.459 -19.991 1.00 85.00 82 PHE A C 1
ATOM 637 O O . PHE A 1 82 ? 18.927 2.377 -19.492 1.00 85.00 82 PHE A O 1
ATOM 644 N N . LEU A 1 83 ? 19.267 3.651 -21.308 1.00 85.69 83 LEU A N 1
ATOM 645 C CA . LEU A 1 83 ? 18.967 2.596 -22.260 1.00 85.69 83 LEU A CA 1
ATOM 646 C C . LEU A 1 83 ? 20.255 1.829 -22.613 1.00 85.69 83 LEU A C 1
ATOM 648 O O . LEU A 1 83 ? 21.248 2.472 -22.955 1.00 85.69 83 LEU A O 1
ATOM 652 N N . PRO A 1 84 ? 20.266 0.485 -22.530 1.00 80.44 84 PRO A N 1
ATOM 653 C CA . PRO A 1 84 ? 21.404 -0.319 -22.934 1.00 80.44 84 PRO A CA 1
ATOM 654 C C . PRO A 1 84 ? 21.759 -0.088 -24.401 1.00 80.44 84 PRO A C 1
ATOM 656 O O . PRO A 1 84 ? 20.893 0.197 -25.234 1.00 80.44 84 PRO A O 1
ATOM 659 N N . GLU A 1 85 ? 23.034 -0.277 -24.727 1.00 78.38 85 GLU A N 1
ATOM 660 C CA . GLU A 1 85 ? 23.486 -0.243 -26.113 1.00 78.38 85 GLU A CA 1
ATOM 661 C C . GLU A 1 85 ? 22.755 -1.302 -26.953 1.00 78.38 85 GLU A C 1
ATOM 663 O O . GLU A 1 85 ? 22.512 -2.425 -26.510 1.00 78.38 85 GLU A O 1
ATOM 668 N N . GLY A 1 86 ? 22.372 -0.936 -28.179 1.00 76.12 86 GLY A N 1
ATOM 669 C CA . GLY A 1 86 ? 21.645 -1.828 -29.089 1.00 76.12 86 GLY A CA 1
ATOM 670 C C . GLY A 1 86 ? 20.141 -1.963 -28.813 1.00 76.12 86 GLY A C 1
ATOM 671 O O . GLY A 1 86 ? 19.463 -2.702 -29.530 1.00 76.12 86 GLY A O 1
ATOM 672 N N . VAL A 1 87 ? 19.597 -1.241 -27.827 1.00 82.88 87 VAL A N 1
ATOM 673 C CA . VAL A 1 87 ? 18.152 -1.151 -27.574 1.00 82.88 87 VAL A CA 1
ATOM 674 C C . VAL A 1 87 ? 17.598 0.123 -28.209 1.00 82.88 87 VAL A C 1
ATOM 676 O O . VAL A 1 87 ? 18.167 1.202 -28.068 1.00 82.88 87 VAL A O 1
ATOM 679 N N . VAL A 1 88 ? 16.472 0.006 -28.917 1.00 86.75 88 VAL A N 1
ATOM 680 C CA . VAL A 1 88 ? 15.852 1.131 -29.639 1.00 86.75 88 VAL A CA 1
ATOM 681 C C . VAL A 1 88 ? 14.520 1.500 -29.002 1.00 86.75 88 VAL A C 1
ATOM 683 O O . VAL A 1 88 ? 13.693 0.627 -28.727 1.00 86.75 88 VAL A O 1
ATOM 686 N N . VAL A 1 89 ? 14.286 2.798 -28.808 1.00 89.38 89 VAL A N 1
ATOM 687 C CA . VAL A 1 89 ? 12.995 3.314 -28.340 1.00 89.38 89 VAL A CA 1
ATOM 688 C C . VAL A 1 89 ? 11.935 3.109 -29.424 1.00 89.38 89 VAL A C 1
ATOM 690 O O . VAL A 1 89 ? 12.064 3.598 -30.543 1.00 89.38 89 VAL A O 1
ATOM 693 N N . LYS A 1 90 ? 10.878 2.370 -29.090 1.00 89.44 90 LYS A N 1
ATOM 694 C CA . LYS A 1 90 ? 9.743 2.062 -29.971 1.00 89.44 90 LYS A CA 1
ATOM 695 C C . LYS A 1 90 ? 8.525 2.941 -29.704 1.00 89.44 90 LYS A C 1
ATOM 697 O O . LYS A 1 90 ? 7.660 3.041 -30.567 1.00 89.44 90 LYS A O 1
ATOM 702 N N . GLY A 1 91 ? 8.446 3.561 -28.532 1.00 89.44 91 GLY A N 1
ATOM 703 C CA . GLY A 1 91 ? 7.345 4.443 -28.172 1.00 89.44 91 GLY A CA 1
ATOM 704 C C . GLY A 1 91 ? 7.305 4.749 -26.683 1.00 89.44 91 GLY A C 1
ATOM 705 O O . GLY A 1 91 ? 8.223 4.402 -25.937 1.00 89.44 91 GLY A O 1
ATOM 706 N N . VAL A 1 92 ? 6.211 5.381 -26.277 1.00 91.38 92 VAL A N 1
ATOM 707 C CA . VAL A 1 92 ? 5.905 5.732 -24.891 1.00 91.38 92 VAL A CA 1
ATOM 708 C C . VAL A 1 92 ? 4.612 5.017 -24.493 1.00 91.38 92 VAL A C 1
ATOM 710 O O . VAL A 1 92 ? 3.702 4.905 -25.315 1.00 91.38 92 VAL A O 1
ATOM 713 N N . ILE A 1 93 ? 4.562 4.477 -23.276 1.00 90.06 93 ILE A N 1
ATOM 714 C CA . ILE A 1 93 ? 3.411 3.756 -22.718 1.00 90.06 93 ILE A CA 1
ATOM 715 C C . ILE A 1 93 ? 3.146 4.196 -21.271 1.00 90.06 93 ILE A C 1
ATOM 717 O O . ILE A 1 93 ? 4.086 4.583 -20.568 1.00 90.06 93 ILE A O 1
ATOM 721 N N . PRO A 1 94 ? 1.904 4.081 -20.773 1.00 88.00 94 PRO A N 1
ATOM 722 C CA . PRO A 1 94 ? 1.620 4.323 -19.365 1.00 88.00 94 PRO A CA 1
ATOM 723 C C . PRO A 1 94 ? 2.372 3.325 -18.474 1.00 88.00 94 PRO A C 1
ATOM 725 O O . PRO A 1 94 ? 2.479 2.135 -18.786 1.00 88.00 94 PRO A O 1
ATOM 728 N N . ALA A 1 95 ? 2.885 3.807 -17.341 1.00 83.88 95 ALA A N 1
ATOM 729 C CA . ALA A 1 95 ? 3.575 2.959 -16.374 1.00 83.88 95 ALA A CA 1
ATOM 730 C C . ALA A 1 95 ? 2.589 1.977 -15.706 1.00 83.88 95 ALA A C 1
ATOM 732 O O . ALA A 1 95 ? 1.552 2.413 -15.191 1.00 83.88 95 ALA A O 1
ATOM 733 N N . PRO A 1 96 ? 2.888 0.665 -15.651 1.00 80.81 96 PRO A N 1
ATOM 734 C CA . PRO A 1 96 ? 2.036 -0.277 -14.940 1.00 80.81 96 PRO A CA 1
ATOM 735 C C . PRO A 1 96 ? 2.085 -0.041 -13.419 1.00 80.81 96 PRO A C 1
ATOM 737 O O . PRO A 1 96 ? 3.092 0.446 -12.886 1.00 80.81 96 PRO A O 1
ATOM 740 N N . PRO A 1 97 ? 1.036 -0.442 -12.676 1.00 71.06 97 PRO A N 1
ATOM 741 C CA . PRO A 1 97 ? 1.061 -0.424 -11.218 1.00 71.06 97 PRO A CA 1
ATOM 742 C C . PRO A 1 97 ? 2.282 -1.175 -10.673 1.00 71.06 97 PRO A C 1
ATOM 744 O O . PRO A 1 97 ? 2.563 -2.304 -11.069 1.00 71.06 97 PRO A O 1
ATOM 747 N N . GLY A 1 98 ? 3.021 -0.544 -9.758 1.00 70.69 98 GLY A N 1
ATOM 748 C CA . GLY A 1 98 ? 4.234 -1.130 -9.180 1.00 70.69 98 GLY A CA 1
ATOM 749 C C . GLY A 1 98 ? 5.515 -0.934 -10.000 1.00 70.69 98 GLY A C 1
ATOM 750 O O . GLY A 1 98 ? 6.544 -1.483 -9.605 1.00 70.69 98 GLY A O 1
ATOM 751 N N . ALA A 1 99 ? 5.485 -0.140 -11.081 1.00 73.62 99 ALA A N 1
ATOM 752 C CA . ALA A 1 99 ? 6.689 0.285 -11.803 1.00 73.62 99 ALA A CA 1
ATOM 753 C C . ALA A 1 99 ? 7.629 1.149 -10.940 1.00 73.62 99 ALA A C 1
ATOM 755 O O . ALA A 1 99 ? 8.842 1.073 -11.093 1.00 73.62 99 ALA A O 1
ATOM 756 N N . GLY A 1 100 ? 7.096 1.930 -9.992 1.00 79.44 100 GLY A N 1
ATOM 757 C CA . GLY A 1 100 ? 7.906 2.694 -9.039 1.00 79.44 100 GLY A CA 1
ATOM 758 C C . GLY A 1 100 ? 8.878 3.654 -9.732 1.00 79.44 100 GLY A C 1
ATOM 759 O O . GLY A 1 100 ? 8.453 4.568 -10.428 1.00 79.44 100 GLY A O 1
ATOM 760 N N . THR A 1 101 ? 10.181 3.449 -9.524 1.00 82.50 101 THR A N 1
ATOM 761 C CA . THR A 1 101 ? 11.263 4.277 -10.086 1.00 82.50 101 THR A CA 1
ATOM 762 C C . THR A 1 101 ? 11.783 3.792 -11.445 1.00 82.50 101 THR A C 1
ATOM 764 O O . THR A 1 101 ? 12.702 4.405 -12.000 1.00 82.50 101 THR A O 1
ATOM 767 N N . LEU A 1 102 ? 11.220 2.708 -11.993 1.00 87.44 102 LEU A N 1
ATOM 768 C CA . LEU A 1 102 ? 11.585 2.196 -13.314 1.00 87.44 102 LEU A CA 1
ATOM 769 C C . LEU A 1 102 ? 11.261 3.232 -14.397 1.00 87.44 102 LEU A C 1
ATOM 771 O O . LEU A 1 102 ? 10.299 3.988 -14.291 1.00 87.44 102 LEU A O 1
ATOM 775 N N . GLN A 1 103 ? 12.085 3.274 -15.438 1.00 90.12 103 GLN A N 1
ATOM 776 C CA . GLN A 1 103 ? 12.037 4.308 -16.473 1.00 90.12 103 GLN A CA 1
ATOM 777 C C . GLN A 1 103 ? 11.454 3.800 -17.797 1.00 90.12 103 GLN A C 1
ATOM 779 O O . GLN A 1 103 ? 10.919 4.581 -18.581 1.00 90.12 103 GLN A O 1
ATOM 784 N N . TYR A 1 104 ? 11.566 2.500 -18.071 1.00 89.75 104 TYR A N 1
ATOM 785 C CA . TYR A 1 104 ? 11.071 1.903 -19.308 1.00 89.75 104 TYR A CA 1
ATOM 786 C C . TYR A 1 104 ? 10.842 0.397 -19.161 1.00 89.75 104 TYR A C 1
ATOM 788 O O . TYR A 1 104 ? 11.404 -0.262 -18.282 1.00 89.75 104 TYR A O 1
ATOM 796 N N . ALA A 1 105 ? 10.048 -0.159 -20.072 1.00 89.62 105 ALA A N 1
ATOM 797 C CA . ALA A 1 105 ? 9.915 -1.594 -20.273 1.00 89.62 105 ALA A CA 1
ATOM 798 C C . ALA A 1 105 ? 10.565 -1.999 -21.597 1.00 89.62 105 ALA A C 1
ATOM 800 O O . ALA A 1 105 ? 10.380 -1.338 -22.615 1.00 89.62 105 ALA A O 1
ATOM 801 N N . ARG A 1 106 ? 11.298 -3.107 -21.625 1.00 88.19 106 ARG A N 1
ATOM 802 C CA . ARG A 1 106 ? 11.891 -3.658 -22.846 1.00 88.19 106 ARG A CA 1
ATOM 803 C C . ARG A 1 106 ? 11.572 -5.129 -23.004 1.00 88.19 106 ARG A C 1
ATOM 805 O O . ARG A 1 106 ? 11.286 -5.837 -22.041 1.00 88.19 106 ARG A O 1
ATOM 812 N N . ARG A 1 107 ? 11.667 -5.611 -24.235 1.00 85.62 107 ARG A N 1
ATOM 813 C CA . ARG A 1 107 ? 11.490 -7.035 -24.519 1.00 85.62 107 ARG A CA 1
ATOM 814 C C . ARG A 1 107 ? 12.698 -7.836 -24.044 1.00 85.62 107 ARG A C 1
ATOM 816 O O . ARG A 1 107 ? 13.837 -7.360 -24.098 1.00 85.62 107 ARG A O 1
ATOM 823 N N . MET A 1 108 ? 12.458 -9.076 -23.625 1.00 82.31 108 MET A N 1
ATOM 824 C CA . MET A 1 108 ? 13.538 -10.006 -23.306 1.00 82.31 108 MET A CA 1
ATOM 825 C C . MET A 1 108 ? 14.363 -10.314 -24.562 1.00 82.31 108 MET A C 1
ATOM 827 O O . MET A 1 108 ? 13.969 -11.110 -25.416 1.00 82.31 108 MET A O 1
ATOM 831 N N . GLY A 1 109 ? 15.521 -9.662 -24.653 1.00 75.56 109 GLY A N 1
ATOM 832 C CA . GLY A 1 109 ? 16.470 -9.798 -25.751 1.00 75.56 109 GLY A CA 1
ATOM 833 C C . GL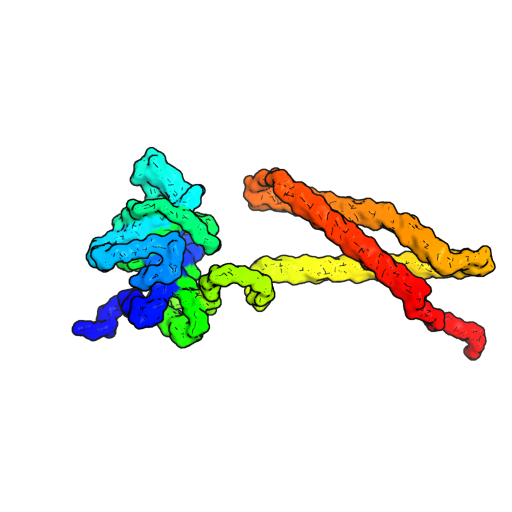Y A 1 109 ? 17.461 -10.946 -25.551 1.00 75.56 109 GLY A C 1
ATOM 834 O O . GLY A 1 109 ? 17.134 -12.001 -24.996 1.00 75.56 109 GLY A O 1
ATOM 835 N N . ARG A 1 110 ? 18.690 -10.737 -26.035 1.00 69.75 110 ARG A N 1
ATOM 836 C CA . ARG A 1 110 ? 19.828 -11.659 -25.866 1.00 69.75 110 ARG A CA 1
ATOM 837 C C . ARG A 1 110 ? 20.691 -11.337 -24.644 1.00 69.75 110 ARG A C 1
ATOM 839 O O . ARG A 1 110 ? 21.619 -12.094 -24.353 1.00 69.75 110 ARG A O 1
ATOM 846 N N . ASP A 1 111 ? 20.369 -10.270 -23.924 1.00 70.62 111 ASP A N 1
ATOM 847 C CA . ASP A 1 111 ? 21.111 -9.838 -22.740 1.00 70.62 111 ASP A CA 1
ATOM 848 C C . ASP A 1 111 ? 20.927 -10.816 -21.583 1.00 70.62 111 ASP A C 1
ATOM 850 O O . ASP A 1 111 ? 19.925 -11.540 -21.501 1.00 70.62 111 ASP A O 1
ATOM 854 N N . ALA A 1 112 ? 21.914 -10.858 -20.690 1.00 69.38 112 ALA A N 1
ATOM 855 C CA . ALA A 1 112 ? 21.806 -11.629 -19.463 1.00 69.38 112 ALA A CA 1
ATOM 856 C C . ALA A 1 112 ? 20.573 -11.175 -18.665 1.00 69.38 112 ALA A C 1
ATOM 858 O O . ALA A 1 112 ? 20.275 -9.982 -18.574 1.00 69.38 112 ALA A O 1
ATOM 859 N N . LEU A 1 113 ? 19.850 -12.146 -18.105 1.00 75.94 113 LEU A N 1
ATOM 860 C CA . LEU A 1 113 ? 18.844 -11.848 -17.094 1.00 75.94 113 LEU A CA 1
ATOM 861 C C . LEU A 1 113 ? 19.550 -11.264 -15.869 1.00 75.94 113 LEU A C 1
ATOM 863 O O . LEU A 1 113 ? 20.661 -11.678 -15.540 1.00 75.94 113 LEU A O 1
ATOM 867 N N . LEU A 1 114 ? 18.923 -10.288 -15.223 1.00 72.25 114 LEU A N 1
ATOM 868 C CA . LEU A 1 114 ? 19.475 -9.658 -14.029 1.00 72.25 114 LEU A CA 1
ATOM 869 C C . LEU A 1 114 ? 18.818 -10.238 -12.771 1.00 72.25 114 LEU A C 1
ATOM 871 O O . LEU A 1 114 ? 17.637 -10.600 -12.802 1.00 72.25 114 LEU A O 1
ATOM 875 N N . PRO A 1 115 ? 19.541 -10.306 -11.642 1.00 71.38 115 PRO A N 1
ATOM 876 C CA . PRO A 1 115 ? 18.928 -10.588 -10.353 1.00 71.38 115 PRO A CA 1
ATOM 877 C C . PRO A 1 115 ? 17.814 -9.576 -10.056 1.00 71.38 115 PRO A C 1
ATOM 879 O O . PRO A 1 115 ? 17.974 -8.367 -10.239 1.00 71.38 115 PRO A O 1
ATOM 882 N N . GLY A 1 116 ? 16.667 -10.059 -9.590 1.00 74.06 116 GLY A N 1
ATOM 883 C CA . GLY A 1 116 ? 15.519 -9.193 -9.367 1.00 74.06 116 GLY A CA 1
ATOM 884 C C . GLY A 1 116 ? 14.248 -9.955 -9.040 1.00 74.06 116 GLY A C 1
ATOM 885 O O . GLY A 1 116 ? 14.269 -11.143 -8.721 1.00 74.06 116 GLY A O 1
ATOM 886 N N . ARG A 1 117 ? 13.125 -9.245 -9.118 1.00 78.62 117 ARG A N 1
ATOM 887 C CA . ARG A 1 117 ? 11.798 -9.827 -8.917 1.00 78.62 117 ARG A CA 1
ATOM 888 C C . ARG A 1 117 ? 11.277 -10.372 -10.242 1.00 78.62 117 ARG A C 1
ATOM 890 O O . ARG A 1 117 ? 11.210 -9.627 -11.217 1.00 78.62 117 ARG A O 1
ATOM 897 N N . TYR A 1 118 ? 10.875 -11.639 -10.235 1.00 82.12 118 TYR A N 1
ATOM 898 C CA . TYR A 1 118 ? 10.284 -12.349 -11.367 1.00 82.12 118 TYR A CA 1
ATOM 899 C C . TYR A 1 118 ? 8.794 -12.567 -11.095 1.00 82.12 118 TYR A C 1
ATOM 901 O O . TYR A 1 118 ? 8.429 -13.068 -10.034 1.00 82.12 118 TYR A O 1
ATOM 909 N N . VAL A 1 119 ? 7.937 -12.175 -12.035 1.00 83.44 119 VAL A N 1
ATOM 910 C CA . VAL A 1 119 ? 6.477 -12.301 -11.947 1.00 83.44 119 VAL A CA 1
ATOM 911 C C . VAL A 1 119 ? 5.982 -13.076 -13.158 1.00 83.44 119 VAL A C 1
ATOM 913 O O . VAL A 1 119 ? 6.316 -12.733 -14.291 1.00 83.44 119 VAL A O 1
ATOM 916 N N . VAL A 1 120 ? 5.180 -14.109 -12.913 1.00 84.88 120 VAL A N 1
ATOM 917 C CA . VAL A 1 120 ? 4.605 -14.983 -13.942 1.00 84.88 120 VAL A CA 1
ATOM 918 C C . VAL A 1 120 ? 3.084 -14.941 -13.888 1.00 84.88 120 VAL A C 1
ATOM 920 O O . VAL A 1 120 ? 2.500 -14.747 -12.826 1.00 84.88 120 VAL A O 1
ATOM 923 N N . ASN A 1 121 ? 2.428 -15.144 -15.026 1.00 81.56 121 ASN A N 1
ATOM 924 C CA . ASN A 1 121 ? 0.966 -15.111 -15.153 1.00 81.56 121 ASN A CA 1
ATOM 925 C C . ASN A 1 121 ? 0.261 -16.413 -14.709 1.00 81.56 121 ASN A C 1
ATOM 927 O O . ASN A 1 121 ? -0.828 -16.708 -15.195 1.00 81.56 121 ASN A O 1
ATOM 931 N N . THR A 1 122 ? 0.860 -17.201 -13.814 1.00 77.38 122 THR A N 1
ATOM 932 C CA . THR A 1 122 ? 0.301 -18.474 -13.338 1.00 77.38 122 THR A CA 1
ATOM 933 C C . THR A 1 122 ? 0.423 -18.611 -11.822 1.00 77.38 122 THR A C 1
ATOM 935 O O . THR A 1 122 ? 1.369 -18.109 -11.216 1.00 77.38 122 THR A O 1
ATOM 938 N N . ILE A 1 123 ? -0.549 -19.303 -11.225 1.00 76.44 123 ILE A N 1
ATOM 939 C CA . ILE A 1 123 ? -0.551 -19.737 -9.818 1.00 76.44 123 ILE A CA 1
ATOM 940 C C . ILE A 1 123 ? -0.273 -21.241 -9.677 1.00 76.44 123 ILE A C 1
ATOM 942 O O . ILE A 1 123 ? -0.236 -21.751 -8.563 1.00 76.44 123 ILE A O 1
ATOM 946 N N . ASP A 1 124 ? -0.103 -21.954 -10.795 1.00 78.69 124 ASP A N 1
ATOM 947 C CA . ASP A 1 124 ? 0.241 -23.374 -10.785 1.00 78.69 124 ASP A CA 1
ATOM 948 C C . ASP A 1 124 ? 1.664 -23.560 -10.246 1.00 78.69 124 ASP A C 1
ATOM 950 O O . ASP A 1 124 ? 2.649 -23.150 -10.873 1.00 78.69 124 ASP A O 1
ATOM 954 N N . GLU A 1 125 ? 1.761 -24.188 -9.076 1.00 81.94 125 GLU A N 1
ATOM 955 C CA . GLU A 1 125 ? 3.023 -24.440 -8.388 1.00 81.94 125 GLU A CA 1
ATOM 956 C C . GLU A 1 125 ? 4.002 -25.248 -9.244 1.00 81.94 125 GLU A C 1
ATOM 958 O O . GLU A 1 125 ? 5.207 -25.016 -9.162 1.00 81.94 125 GLU A O 1
ATOM 963 N N . THR A 1 126 ? 3.515 -26.139 -10.112 1.00 86.38 126 THR A N 1
ATOM 964 C CA . THR A 1 126 ? 4.375 -26.956 -10.978 1.00 86.38 126 THR A CA 1
ATOM 965 C C . THR A 1 126 ? 5.117 -26.089 -11.994 1.00 86.38 126 THR A C 1
ATOM 967 O O . THR A 1 126 ? 6.334 -26.201 -12.156 1.00 86.38 126 THR A O 1
ATOM 970 N N . HIS A 1 127 ? 4.414 -25.145 -12.624 1.00 85.50 127 HIS A N 1
ATOM 971 C CA . HIS A 1 127 ? 5.005 -24.201 -13.566 1.00 85.50 127 HIS A CA 1
ATOM 972 C C . HIS A 1 127 ? 5.950 -23.225 -12.868 1.00 85.50 127 HIS A C 1
ATOM 974 O O . HIS A 1 127 ? 7.028 -22.934 -13.390 1.00 85.50 127 HIS A O 1
ATOM 980 N N . VAL A 1 128 ? 5.579 -22.748 -11.678 1.00 83.81 128 VAL A N 1
ATOM 981 C CA . VAL A 1 128 ? 6.420 -21.855 -10.873 1.00 83.81 128 VAL A CA 1
ATOM 982 C C . VAL A 1 128 ? 7.721 -22.550 -10.460 1.00 83.81 128 VAL A C 1
ATOM 984 O O . VAL A 1 128 ? 8.796 -21.966 -10.606 1.00 83.81 128 VAL A O 1
ATOM 987 N N . GLN A 1 129 ? 7.652 -23.803 -10.006 1.00 85.06 129 GLN A N 1
ATOM 988 C CA . GLN A 1 129 ? 8.829 -24.597 -9.643 1.00 85.06 129 GLN A CA 1
ATOM 989 C C . GLN A 1 129 ? 9.748 -24.827 -10.842 1.00 85.06 129 GLN A C 1
ATOM 991 O O . GLN A 1 129 ? 10.952 -24.595 -10.735 1.00 85.06 129 GLN A O 1
ATOM 996 N N . HIS A 1 130 ? 9.184 -25.190 -11.995 1.00 86.62 130 HIS A N 1
ATOM 997 C CA . HIS A 1 130 ? 9.957 -25.435 -13.212 1.00 86.62 130 HIS A CA 1
ATOM 998 C C . HIS A 1 130 ? 10.671 -24.163 -13.701 1.00 86.62 130 HIS A C 1
ATOM 1000 O O . HIS A 1 130 ? 11.850 -24.194 -14.055 1.00 86.62 130 HIS A O 1
ATOM 1006 N N . ILE A 1 131 ? 10.005 -23.006 -13.644 1.00 86.38 131 ILE A N 1
ATOM 1007 C CA . ILE A 1 131 ? 10.640 -21.709 -13.925 1.00 86.38 131 ILE A CA 1
ATOM 1008 C C . ILE A 1 131 ? 11.746 -21.423 -12.901 1.00 86.38 131 ILE A C 1
ATOM 1010 O O . ILE A 1 131 ? 12.839 -20.997 -13.275 1.00 86.38 131 ILE A O 1
ATOM 1014 N N . GLY A 1 132 ? 11.505 -21.717 -11.623 1.00 83.56 132 GLY A N 1
ATOM 1015 C CA . GLY A 1 132 ? 12.507 -21.616 -10.564 1.00 83.56 132 GLY A CA 1
ATOM 1016 C C . GLY A 1 132 ? 13.733 -22.512 -10.783 1.00 83.56 132 GLY A C 1
ATOM 1017 O O . GLY A 1 132 ? 14.843 -22.116 -10.430 1.00 83.56 132 GLY A O 1
ATOM 1018 N N . ASP A 1 133 ? 13.579 -23.694 -11.383 1.00 86.38 133 ASP A N 1
ATOM 1019 C CA . ASP A 1 133 ? 14.699 -24.564 -11.766 1.00 86.38 133 ASP A CA 1
ATOM 1020 C C . ASP A 1 133 ? 15.545 -23.941 -12.882 1.00 86.38 133 ASP A C 1
ATOM 1022 O O . ASP A 1 133 ? 16.776 -23.948 -12.799 1.00 86.38 133 ASP A O 1
ATOM 1026 N N . PHE A 1 134 ? 14.913 -23.344 -13.900 1.00 86.88 134 PHE A N 1
ATOM 1027 C CA . PHE A 1 134 ? 15.638 -22.609 -14.942 1.00 86.88 134 PHE A CA 1
ATOM 1028 C C . PHE A 1 134 ? 16.421 -21.427 -14.361 1.00 86.88 134 PHE A C 1
ATOM 1030 O O . PHE A 1 134 ? 17.587 -21.238 -14.711 1.00 86.88 134 PHE A O 1
ATOM 1037 N N . LEU A 1 135 ? 15.812 -20.657 -13.454 1.00 84.31 135 LEU A N 1
ATOM 1038 C CA . LEU A 1 135 ? 16.471 -19.530 -12.786 1.00 84.31 135 LEU A CA 1
ATOM 1039 C C . LEU A 1 135 ? 17.672 -19.988 -11.944 1.00 84.31 135 LEU A C 1
ATOM 1041 O O . LEU A 1 135 ? 18.749 -19.402 -12.055 1.00 84.31 135 LEU A O 1
ATOM 1045 N N . ARG A 1 136 ? 17.538 -21.090 -11.195 1.00 83.50 136 ARG A N 1
ATOM 1046 C CA . ARG A 1 136 ? 18.647 -21.684 -10.428 1.00 83.50 136 ARG A CA 1
ATOM 1047 C C . ARG A 1 136 ? 19.793 -22.159 -11.316 1.00 83.50 136 ARG A C 1
ATOM 1049 O O . ARG A 1 136 ? 20.950 -21.895 -11.006 1.00 83.50 136 ARG A O 1
ATOM 1056 N N . ARG A 1 137 ? 19.499 -22.787 -12.461 1.00 83.50 137 ARG A N 1
ATOM 1057 C CA . ARG A 1 137 ? 20.528 -23.173 -13.452 1.00 83.50 137 ARG A CA 1
ATOM 1058 C C . ARG A 1 137 ? 21.264 -21.974 -14.051 1.00 83.50 137 ARG A C 1
ATOM 1060 O O . ARG A 1 137 ? 22.394 -22.125 -14.500 1.00 83.50 137 ARG A O 1
ATOM 1067 N N . MET A 1 138 ? 20.638 -20.799 -14.061 1.00 78.06 138 MET A N 1
ATOM 1068 C CA . MET A 1 138 ? 21.267 -19.541 -14.471 1.00 78.06 138 MET A CA 1
ATOM 1069 C C . MET A 1 138 ? 22.032 -18.843 -13.333 1.00 78.06 138 MET A C 1
ATOM 1071 O O . MET A 1 138 ? 22.581 -17.768 -13.556 1.00 78.06 138 MET A O 1
ATOM 1075 N N . GLY A 1 139 ? 22.115 -19.452 -12.144 1.00 72.31 139 GLY A N 1
ATOM 1076 C CA . GLY A 1 139 ? 22.861 -18.929 -10.998 1.00 72.31 139 GLY A CA 1
ATOM 1077 C C . GLY A 1 139 ? 22.074 -17.958 -10.117 1.00 72.31 139 GLY A C 1
ATOM 1078 O O . GLY A 1 139 ? 22.683 -17.232 -9.336 1.00 72.31 139 GLY A O 1
ATOM 1079 N N . PHE A 1 140 ? 20.742 -17.914 -10.238 1.00 76.12 140 PHE A N 1
ATOM 1080 C CA . PHE A 1 140 ? 19.899 -17.081 -9.379 1.00 76.12 140 PHE A CA 1
ATOM 1081 C C . PHE A 1 140 ? 19.341 -17.880 -8.199 1.00 76.12 140 PHE A C 1
ATOM 1083 O O . PHE A 1 140 ? 18.667 -18.896 -8.388 1.00 76.12 140 PHE A O 1
ATOM 1090 N N . ASP A 1 141 ? 19.549 -17.366 -6.986 1.00 63.38 141 ASP A N 1
ATOM 1091 C CA . ASP A 1 141 ? 18.898 -17.881 -5.783 1.00 63.38 141 ASP A CA 1
ATOM 1092 C C . ASP A 1 141 ? 17.458 -17.362 -5.700 1.00 63.38 141 ASP A C 1
ATOM 1094 O O . ASP A 1 141 ? 17.195 -16.163 -5.565 1.00 63.38 141 ASP A O 1
ATOM 1098 N N . VAL A 1 142 ? 16.494 -18.280 -5.801 1.00 59.12 142 VAL A N 1
ATOM 1099 C CA . VAL A 1 142 ? 15.064 -17.961 -5.726 1.00 59.12 142 VAL A CA 1
ATOM 1100 C C . VAL A 1 142 ? 14.683 -17.756 -4.260 1.00 59.12 142 VAL A C 1
ATOM 1102 O O . VAL A 1 142 ? 14.301 -18.689 -3.561 1.00 59.12 142 VAL A O 1
ATOM 1105 N N . LEU A 1 143 ? 14.804 -16.514 -3.790 1.00 47.41 143 LEU A N 1
ATOM 1106 C CA . LEU A 1 143 ? 14.483 -16.124 -2.411 1.00 47.41 143 LEU A CA 1
ATOM 1107 C C . LEU A 1 143 ? 12.972 -16.110 -2.117 1.00 47.41 143 LEU A C 1
ATOM 1109 O O . LEU A 1 143 ? 12.575 -16.240 -0.963 1.00 47.41 143 LEU A O 1
ATOM 1113 N N . SER A 1 144 ? 12.119 -15.924 -3.134 1.00 45.34 144 SER A N 1
ATOM 1114 C CA . SER A 1 144 ? 10.661 -15.881 -2.967 1.00 45.34 144 SER A CA 1
ATOM 1115 C C . SER A 1 144 ? 9.939 -16.070 -4.304 1.00 45.34 144 SER A C 1
ATOM 1117 O O . SER A 1 144 ? 10.107 -15.267 -5.222 1.00 45.34 144 SER A O 1
ATOM 1119 N N . ALA A 1 145 ? 9.127 -17.122 -4.416 1.00 44.78 145 ALA A N 1
ATOM 1120 C CA . ALA A 1 145 ? 8.215 -17.334 -5.535 1.00 44.78 145 ALA A CA 1
ATOM 1121 C C . ALA A 1 145 ? 6.829 -16.788 -5.155 1.00 44.78 145 ALA A C 1
ATOM 1123 O O . ALA A 1 145 ? 5.988 -17.509 -4.629 1.00 44.78 145 ALA A O 1
ATOM 1124 N N . GLN A 1 146 ? 6.599 -15.489 -5.363 1.00 38.62 146 GLN A N 1
ATOM 1125 C CA . GLN A 1 146 ? 5.260 -14.913 -5.214 1.00 38.62 146 GLN A CA 1
ATOM 1126 C C . GLN A 1 146 ? 4.529 -14.966 -6.556 1.00 38.62 146 GLN A C 1
ATOM 1128 O O . GLN A 1 146 ? 4.752 -14.135 -7.435 1.00 38.62 146 GLN A O 1
ATOM 1133 N N . SER A 1 147 ? 3.632 -15.940 -6.701 1.00 42.81 147 SER A N 1
ATOM 1134 C CA . SER A 1 147 ? 2.604 -15.944 -7.738 1.00 42.81 147 SER A CA 1
ATOM 1135 C C . SER A 1 147 ? 1.562 -14.877 -7.393 1.00 42.81 147 SER A C 1
ATOM 1137 O O . SER A 1 147 ? 0.692 -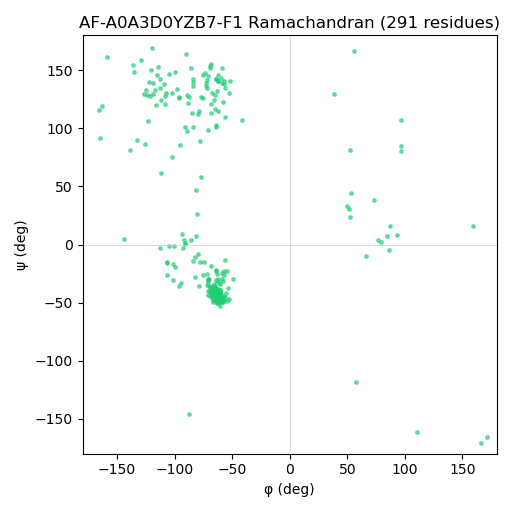15.096 -6.549 1.00 42.81 147 SER A O 1
ATOM 1139 N N . MET A 1 148 ? 1.658 -13.693 -7.999 1.00 35.66 148 MET A N 1
ATOM 1140 C CA . MET A 1 148 ? 0.552 -12.740 -7.950 1.00 35.66 148 MET A CA 1
ATOM 1141 C C . MET A 1 148 ? -0.386 -13.033 -9.122 1.00 35.66 148 MET A C 1
ATOM 1143 O O . MET A 1 148 ? 0.060 -12.955 -10.269 1.00 35.66 148 MET A O 1
ATOM 1147 N N . PRO A 1 149 ? -1.675 -13.334 -8.887 1.00 39.06 149 PRO A N 1
ATOM 1148 C CA . PRO A 1 149 ? -2.652 -13.221 -9.954 1.00 39.06 149 PRO A CA 1
ATOM 1149 C C . PRO A 1 149 ? -2.626 -11.770 -10.445 1.00 39.06 149 PRO A C 1
ATOM 1151 O O . PRO A 1 149 ? -2.806 -10.845 -9.655 1.00 39.06 149 PRO A O 1
ATOM 1154 N N . MET A 1 150 ? -2.363 -11.564 -11.737 1.00 41.47 150 MET A N 1
ATOM 1155 C CA . MET A 1 150 ? -2.577 -10.273 -12.398 1.00 41.47 150 MET A CA 1
ATOM 1156 C C . MET A 1 150 ? -4.052 -9.906 -12.184 1.00 41.47 150 MET A C 1
ATOM 1158 O O . MET A 1 150 ? -4.916 -10.613 -12.710 1.00 41.47 150 MET A O 1
ATOM 1162 N N . PRO A 1 151 ? -4.391 -8.891 -11.370 1.00 44.88 151 PRO A N 1
ATOM 1163 C CA . PRO A 1 151 ? -5.764 -8.737 -10.940 1.00 44.88 151 PRO A CA 1
ATOM 1164 C C . PRO A 1 151 ? -6.562 -8.070 -12.055 1.00 44.88 151 PRO A C 1
ATOM 1166 O O . PRO A 1 151 ? -6.402 -6.884 -12.347 1.00 44.88 151 PRO A O 1
ATOM 1169 N N . LEU A 1 152 ? -7.480 -8.838 -12.632 1.00 40.53 152 LEU A N 1
ATOM 1170 C CA . LEU A 1 152 ? -8.749 -8.296 -13.083 1.00 40.53 152 LEU A CA 1
ATOM 1171 C C . LEU A 1 152 ? -9.479 -7.805 -11.814 1.00 40.53 152 LEU A C 1
ATOM 1173 O O . LEU A 1 152 ? -9.965 -8.603 -11.026 1.00 40.53 152 LEU A O 1
ATOM 1177 N N . SER A 1 153 ? -9.475 -6.491 -11.592 1.00 36.78 153 SER A N 1
ATOM 1178 C CA . SER A 1 153 ? -10.522 -5.748 -10.874 1.00 36.78 153 SER A CA 1
ATOM 1179 C C . SER A 1 153 ? -10.965 -6.218 -9.457 1.00 36.78 153 SER A C 1
ATOM 1181 O O . SER A 1 153 ? -12.059 -6.747 -9.366 1.00 36.78 153 SER A O 1
ATOM 1183 N N . VAL A 1 154 ? -10.215 -5.866 -8.380 1.00 38.16 154 VAL A N 1
ATOM 1184 C CA . VAL A 1 154 ? -10.667 -5.496 -6.979 1.00 38.16 154 VAL A CA 1
ATOM 1185 C C . VAL A 1 154 ? -11.562 -6.539 -6.204 1.00 38.16 154 VAL A C 1
ATOM 1187 O O . VAL A 1 154 ? -12.090 -7.433 -6.845 1.00 38.16 154 VAL A O 1
ATOM 1190 N N . PRO A 1 155 ? -11.850 -6.520 -4.865 1.00 45.34 155 PRO A N 1
ATOM 1191 C CA . PRO A 1 155 ? -11.309 -5.857 -3.655 1.00 45.34 155 PRO A CA 1
ATOM 1192 C C . PRO A 1 155 ? -10.790 -6.826 -2.551 1.00 45.34 155 PRO A C 1
ATOM 1194 O O . PRO A 1 155 ? -11.059 -8.015 -2.567 1.00 45.34 155 PRO A O 1
ATOM 1197 N N . ILE A 1 156 ? -10.094 -6.245 -1.557 1.00 44.88 156 ILE A N 1
ATOM 1198 C CA . ILE A 1 156 ? -10.180 -6.449 -0.085 1.00 44.88 156 ILE A CA 1
ATOM 1199 C C . ILE A 1 156 ? -10.413 -7.893 0.437 1.00 44.88 156 ILE A C 1
ATOM 1201 O O . ILE A 1 156 ? -11.415 -8.524 0.136 1.00 44.88 156 ILE A O 1
ATOM 1205 N N . ILE A 1 157 ? -9.561 -8.299 1.396 1.00 38.50 157 ILE A N 1
ATOM 1206 C CA . ILE A 1 157 ? -9.503 -9.574 2.158 1.00 38.50 157 ILE A CA 1
ATOM 1207 C C . ILE A 1 157 ? -8.493 -10.563 1.551 1.00 38.50 157 ILE A C 1
ATOM 1209 O O . ILE A 1 157 ? -8.841 -11.444 0.779 1.00 38.50 157 ILE A O 1
ATOM 1213 N N . GLY A 1 158 ? -7.214 -10.440 1.925 1.00 36.16 158 GLY A N 1
ATOM 1214 C CA . GLY A 1 158 ? -6.237 -11.484 1.583 1.00 36.16 158 GLY A CA 1
ATOM 1215 C C . GLY A 1 158 ? -4.759 -11.103 1.581 1.00 36.16 158 GLY A C 1
ATOM 1216 O O . GLY A 1 158 ? -3.967 -11.832 0.999 1.00 36.16 158 GLY A O 1
ATOM 1217 N N . HIS A 1 159 ? -4.341 -9.978 2.166 1.00 42.16 159 HIS A N 1
ATOM 1218 C CA . HIS A 1 159 ? -2.910 -9.646 2.291 1.00 42.16 159 HIS A CA 1
ATOM 1219 C C . HIS A 1 159 ? -2.470 -9.692 3.754 1.00 42.16 159 HIS A C 1
ATOM 1221 O O . HIS A 1 159 ? -2.041 -8.701 4.337 1.00 42.16 159 HIS A O 1
ATOM 1227 N N . VAL A 1 160 ? -2.598 -10.879 4.345 1.00 41.22 160 VAL A N 1
ATOM 1228 C CA . VAL A 1 160 ? -1.971 -11.239 5.621 1.00 41.22 160 VAL A CA 1
ATOM 1229 C C . VAL A 1 160 ? -0.754 -12.099 5.296 1.00 41.22 160 VAL A C 1
ATOM 1231 O O . VAL A 1 160 ? -0.805 -13.316 5.401 1.00 41.22 160 VAL A O 1
ATOM 1234 N N . SER A 1 161 ? 0.326 -11.477 4.820 1.00 44.38 161 SER A N 1
ATOM 1235 C CA . SER A 1 161 ? 1.670 -12.063 4.902 1.00 44.38 161 SER A CA 1
ATOM 1236 C C . SER A 1 161 ? 2.744 -11.010 4.601 1.00 44.38 161 SER A C 1
ATOM 1238 O O . SER A 1 161 ? 2.795 -10.460 3.503 1.00 44.38 161 SER A O 1
ATOM 1240 N N . LEU A 1 162 ? 3.572 -10.714 5.610 1.00 50.22 162 LEU A N 1
ATOM 1241 C CA . LEU A 1 162 ? 4.926 -10.131 5.533 1.00 50.22 162 LEU A CA 1
ATOM 1242 C C . LEU A 1 162 ? 5.158 -8.836 4.724 1.00 50.22 162 LEU A C 1
ATOM 1244 O O . LEU A 1 162 ? 6.291 -8.542 4.351 1.00 50.22 162 LEU A O 1
ATOM 1248 N N . SER A 1 163 ? 4.144 -8.000 4.503 1.00 52.09 163 SER A N 1
ATOM 1249 C CA . SER A 1 163 ? 4.380 -6.642 3.996 1.00 52.09 163 SER A CA 1
ATOM 1250 C C . SER A 1 163 ? 4.728 -5.675 5.146 1.00 52.09 163 SER A C 1
ATOM 1252 O O . SER A 1 163 ? 4.115 -5.753 6.217 1.00 52.09 163 SER A O 1
ATOM 1254 N N . PRO A 1 164 ? 5.658 -4.714 4.958 1.00 58.31 164 PRO A N 1
ATOM 1255 C CA . PRO A 1 164 ? 5.933 -3.668 5.952 1.00 58.31 164 PRO A CA 1
ATOM 1256 C C . PRO A 1 164 ? 4.672 -2.858 6.304 1.00 58.31 164 PRO A C 1
ATOM 1258 O O . PRO A 1 164 ? 4.519 -2.395 7.430 1.00 58.31 164 PRO A O 1
ATOM 1261 N N . VAL A 1 165 ? 3.709 -2.780 5.379 1.00 63.12 165 VAL A N 1
ATOM 1262 C CA . VAL A 1 165 ? 2.385 -2.177 5.597 1.00 63.12 165 VAL A CA 1
ATOM 1263 C C . VAL A 1 165 ? 1.540 -2.987 6.589 1.00 63.12 165 VAL A C 1
ATOM 1265 O O . VAL A 1 165 ? 0.873 -2.403 7.439 1.00 63.12 165 VAL A O 1
ATOM 1268 N N . CYS A 1 166 ? 1.592 -4.323 6.541 1.00 62.91 166 CYS A N 1
ATOM 1269 C CA . CYS A 1 166 ? 0.906 -5.180 7.510 1.00 62.91 166 CYS A CA 1
ATOM 1270 C C . CYS A 1 166 ? 1.505 -5.024 8.912 1.00 62.91 166 CYS A C 1
ATOM 1272 O O . CYS A 1 166 ? 0.756 -4.928 9.881 1.00 62.91 166 CYS A O 1
ATOM 1274 N N . PHE A 1 167 ? 2.835 -4.948 9.027 1.00 69.44 167 PHE A N 1
ATOM 1275 C CA . PHE A 1 167 ? 3.493 -4.703 10.312 1.00 69.44 167 PHE A CA 1
ATOM 1276 C C . PHE A 1 167 ? 3.062 -3.361 10.912 1.00 69.44 167 PHE A C 1
ATOM 1278 O O . PHE A 1 167 ? 2.632 -3.313 12.063 1.00 69.44 167 PHE A O 1
ATOM 1285 N N . VAL A 1 168 ? 3.092 -2.290 10.112 1.00 71.12 168 VAL A N 1
ATOM 1286 C CA . VAL A 1 168 ? 2.630 -0.965 10.545 1.00 71.12 168 VAL A CA 1
ATOM 1287 C C . VAL A 1 168 ? 1.153 -1.011 10.931 1.00 71.12 168 VAL A C 1
ATOM 1289 O O . VAL A 1 168 ? 0.802 -0.537 12.006 1.00 71.12 168 VAL A O 1
ATOM 1292 N N . SER A 1 169 ? 0.285 -1.640 10.135 1.00 68.56 169 SER A N 1
ATOM 1293 C CA . SER A 1 169 ? -1.145 -1.762 10.452 1.00 68.56 169 SER A CA 1
ATOM 1294 C C . SER A 1 169 ? -1.389 -2.507 11.766 1.00 68.56 169 SER A C 1
ATOM 1296 O O . SER A 1 169 ? -2.163 -2.042 12.599 1.00 68.56 169 SER A O 1
ATOM 1298 N N . VAL A 1 170 ? -0.730 -3.648 11.978 1.00 74.38 170 VAL A N 1
ATOM 1299 C CA . VAL A 1 170 ? -0.881 -4.449 13.202 1.00 74.38 170 VAL A CA 1
ATOM 1300 C C . VAL A 1 170 ? -0.357 -3.685 14.414 1.00 74.38 170 VAL A C 1
ATOM 1302 O O . VAL A 1 170 ? -1.049 -3.614 15.427 1.00 74.38 170 VAL A O 1
ATOM 1305 N N . ALA A 1 171 ? 0.815 -3.055 14.304 1.00 76.81 171 ALA A N 1
ATOM 1306 C CA . ALA A 1 171 ? 1.367 -2.226 15.370 1.00 76.81 171 ALA A CA 1
ATOM 1307 C C . ALA A 1 171 ? 0.433 -1.053 15.706 1.00 76.81 171 ALA A C 1
ATOM 1309 O O . ALA A 1 171 ? 0.141 -0.815 16.875 1.00 76.81 171 ALA A O 1
ATOM 1310 N N . THR A 1 172 ? -0.107 -0.370 14.693 1.00 77.75 172 THR A N 1
ATOM 1311 C CA . THR A 1 172 ? -1.039 0.752 14.884 1.00 77.75 172 THR A CA 1
ATOM 1312 C C . THR A 1 172 ? -2.310 0.291 15.593 1.00 77.75 172 THR A C 1
ATOM 1314 O O . THR A 1 172 ? -2.735 0.919 16.559 1.00 77.75 172 THR A O 1
ATOM 1317 N N . MET A 1 173 ? -2.884 -0.843 15.179 1.00 81.19 173 MET A N 1
ATOM 1318 C CA . MET A 1 173 ? -4.059 -1.421 15.836 1.00 81.19 173 MET A CA 1
ATOM 1319 C C . MET A 1 173 ? -3.765 -1.827 17.280 1.00 81.19 173 MET A C 1
ATOM 1321 O O . MET A 1 173 ? -4.573 -1.555 18.163 1.00 81.19 173 MET A O 1
ATOM 1325 N N . LEU A 1 174 ? -2.596 -2.411 17.550 1.00 84.88 174 LEU A N 1
ATOM 1326 C CA . LEU A 1 174 ? -2.184 -2.771 18.904 1.00 84.88 174 LEU A CA 1
ATOM 1327 C C . LEU A 1 174 ? -2.062 -1.536 19.807 1.00 84.88 174 LEU A C 1
ATOM 1329 O O . LEU A 1 174 ? -2.623 -1.526 20.903 1.00 84.88 174 LEU A O 1
ATOM 1333 N N . PHE A 1 175 ? -1.377 -0.483 19.348 1.00 82.31 175 PHE A N 1
ATOM 1334 C CA . PHE A 1 175 ? -1.244 0.768 20.100 1.00 82.31 175 PHE A CA 1
ATOM 1335 C C . PHE A 1 175 ? -2.592 1.461 20.307 1.00 82.31 175 PHE A C 1
ATOM 1337 O O . PHE A 1 175 ? -2.847 1.978 21.394 1.00 82.31 175 PHE A O 1
ATOM 1344 N N . LEU A 1 176 ? -3.481 1.421 19.310 1.00 83.00 176 LEU A N 1
ATOM 1345 C CA . LEU A 1 176 ? -4.847 1.919 19.448 1.00 83.00 176 LEU A CA 1
ATOM 1346 C C . LEU A 1 176 ? -5.603 1.147 20.529 1.00 83.00 176 LEU A C 1
ATOM 1348 O O . LEU A 1 176 ? -6.167 1.768 21.428 1.00 83.00 176 LEU A O 1
ATOM 1352 N N . VAL A 1 177 ? -5.601 -0.186 20.490 1.00 85.44 177 VAL A N 1
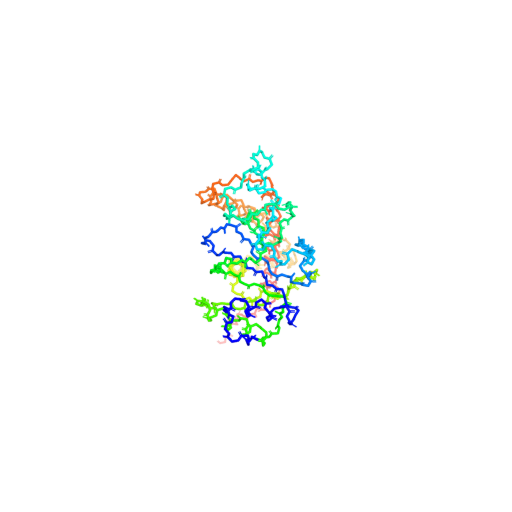ATOM 1353 C CA . VAL A 1 177 ? -6.282 -1.019 21.494 1.00 85.44 177 VAL A CA 1
ATOM 1354 C C . VAL A 1 177 ? -5.721 -0.755 22.889 1.00 85.44 177 VAL A C 1
ATOM 1356 O O . VAL A 1 177 ? -6.486 -0.528 23.827 1.00 85.44 177 VAL A O 1
ATOM 1359 N N . LEU A 1 178 ? -4.397 -0.713 23.034 1.00 88.75 178 LEU A N 1
ATOM 1360 C CA . LEU A 1 178 ? -3.750 -0.459 24.317 1.00 88.75 178 LEU A CA 1
ATOM 1361 C C . LEU A 1 178 ? -4.071 0.944 24.855 1.00 88.75 178 LEU A C 1
ATOM 1363 O O . LEU A 1 178 ? -4.353 1.097 26.044 1.00 88.75 178 LEU A O 1
ATOM 1367 N N . GLY A 1 179 ? -4.101 1.952 23.980 1.00 85.12 179 GLY A N 1
ATOM 1368 C CA . GLY A 1 179 ? -4.523 3.310 24.321 1.00 85.12 179 GLY A CA 1
ATOM 1369 C C . GLY A 1 179 ? -5.964 3.360 24.835 1.00 85.12 179 GLY A C 1
ATOM 1370 O O . GLY A 1 179 ? -6.228 3.982 25.864 1.00 85.12 179 GLY A O 1
ATOM 1371 N N . HIS A 1 180 ? -6.883 2.638 24.189 1.00 83.38 180 HIS A N 1
ATOM 1372 C CA . HIS A 1 180 ? -8.273 2.537 24.639 1.00 83.38 180 HIS A CA 1
ATOM 1373 C C . HIS A 1 180 ? -8.405 1.802 25.978 1.00 83.38 180 HIS A C 1
ATOM 1375 O O . HIS A 1 180 ? -9.175 2.241 26.831 1.00 83.38 180 HIS A O 1
ATOM 1381 N N . ILE A 1 181 ? -7.630 0.736 26.206 1.00 86.81 181 ILE A N 1
ATOM 1382 C CA . ILE A 1 181 ? -7.593 0.043 27.503 1.00 86.81 181 ILE A CA 1
ATOM 1383 C C . ILE A 1 181 ? -7.098 0.994 28.598 1.00 86.81 181 ILE A C 1
ATOM 1385 O O . ILE A 1 181 ? -7.708 1.069 29.663 1.00 86.81 181 ILE A O 1
ATOM 1389 N N . CYS A 1 182 ? -6.031 1.753 28.338 1.00 87.00 182 CYS A N 1
ATOM 1390 C CA . CYS A 1 182 ? -5.492 2.727 29.287 1.00 87.00 182 CYS A CA 1
ATOM 1391 C C . CYS A 1 182 ? -6.521 3.815 29.630 1.00 87.00 182 CYS A C 1
ATOM 1393 O O . CYS A 1 182 ? -6.763 4.090 30.807 1.00 87.00 182 CYS A O 1
ATOM 1395 N N . ALA A 1 183 ? -7.190 4.374 28.618 1.00 84.56 183 ALA A N 1
ATOM 1396 C CA . ALA A 1 183 ? -8.249 5.360 28.811 1.00 84.56 183 ALA A CA 1
ATOM 1397 C C . ALA A 1 183 ? -9.419 4.785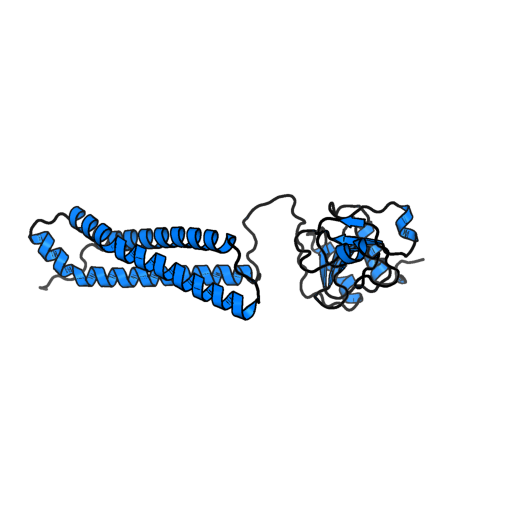 29.631 1.00 84.56 183 ALA A C 1
ATOM 1399 O O . ALA A 1 183 ? -9.848 5.394 30.612 1.00 84.56 183 ALA A O 1
ATOM 1400 N N . ALA A 1 184 ? -9.876 3.574 29.298 1.00 84.06 184 ALA A N 1
ATOM 1401 C CA . ALA A 1 184 ? -10.930 2.884 30.036 1.00 84.06 184 ALA A CA 1
ATOM 1402 C C . ALA A 1 184 ? -10.537 2.629 31.502 1.00 84.06 184 ALA A C 1
ATOM 1404 O O . ALA A 1 184 ? -11.340 2.860 32.407 1.00 84.06 184 ALA A O 1
ATOM 1405 N N . LEU A 1 185 ? -9.295 2.213 31.765 1.00 85.12 185 LEU A N 1
ATOM 1406 C CA . LEU A 1 185 ? -8.785 2.024 33.123 1.00 85.12 185 LEU A CA 1
ATOM 1407 C C . LEU A 1 185 ? -8.747 3.344 33.896 1.00 85.12 185 LEU A C 1
ATOM 1409 O O . LEU A 1 185 ? -9.302 3.408 34.994 1.00 85.12 185 LEU A O 1
ATOM 1413 N N . HIS A 1 186 ? -8.168 4.398 33.317 1.00 86.00 186 HIS A N 1
ATOM 1414 C CA . HIS A 1 186 ? -8.107 5.727 33.926 1.00 86.00 186 HIS A CA 1
ATOM 1415 C C . HIS A 1 186 ? -9.502 6.227 34.321 1.00 86.00 186 HIS A C 1
ATOM 1417 O O . HIS A 1 186 ? -9.733 6.622 35.465 1.00 86.00 186 HIS A O 1
ATOM 1423 N N . TRP A 1 187 ? -10.464 6.129 33.407 1.00 85.56 187 TRP A N 1
ATOM 1424 C CA . TRP A 1 187 ? -11.843 6.527 33.657 1.00 85.56 187 TRP A CA 1
ATOM 1425 C C . TRP A 1 187 ? -12.549 5.647 34.677 1.00 85.56 187 TRP A C 1
ATOM 1427 O O . TRP A 1 187 ? -13.277 6.160 35.523 1.00 85.56 187 TRP A O 1
ATOM 1437 N N . SER A 1 188 ? -12.304 4.338 34.660 1.00 83.00 188 SER A N 1
ATOM 1438 C CA . SER A 1 188 ? -12.860 3.441 35.671 1.00 83.00 188 SER A CA 1
ATOM 1439 C C . SER A 1 188 ? -12.382 3.811 37.079 1.00 83.00 188 SER A C 1
ATOM 1441 O O . SER A 1 188 ? -13.180 3.803 38.017 1.00 83.00 188 SER A O 1
ATOM 1443 N N . LEU A 1 189 ? -11.110 4.195 37.227 1.00 84.69 189 LEU A N 1
ATOM 1444 C CA . LEU A 1 189 ? -10.536 4.641 38.496 1.00 84.69 189 LEU A CA 1
ATOM 1445 C C . LEU A 1 189 ? -11.084 6.009 38.903 1.00 84.69 189 LEU A C 1
ATOM 1447 O O . LEU A 1 189 ? -11.482 6.181 40.053 1.00 84.69 189 LEU A O 1
ATOM 1451 N N . TYR A 1 190 ? -11.185 6.948 37.958 1.00 84.19 190 TYR A N 1
ATOM 1452 C CA . TYR A 1 190 ? -11.787 8.262 38.185 1.00 84.19 190 TYR A CA 1
ATOM 1453 C C . TYR A 1 190 ? -13.230 8.146 38.703 1.00 84.19 190 TYR A C 1
ATOM 1455 O O . TYR A 1 190 ? -13.596 8.770 39.699 1.00 84.19 190 TYR A O 1
ATOM 1463 N N . LEU A 1 191 ? -14.043 7.292 38.078 1.00 80.94 191 LEU A N 1
ATOM 1464 C CA . LEU A 1 191 ? -15.433 7.069 38.475 1.00 80.94 191 LEU A CA 1
ATOM 1465 C C . LEU A 1 191 ? -15.548 6.346 39.817 1.00 80.94 191 LEU A C 1
ATOM 1467 O O . LEU A 1 191 ? -16.418 6.691 40.615 1.00 80.94 191 LEU A O 1
ATOM 1471 N N . ARG A 1 192 ? -14.653 5.391 40.103 1.00 81.06 192 ARG A N 1
ATOM 1472 C CA . ARG A 1 192 ? -14.580 4.753 41.426 1.00 81.06 192 ARG A CA 1
ATOM 1473 C C . ARG A 1 192 ? -14.227 5.753 42.521 1.00 81.06 192 ARG A C 1
ATOM 1475 O O . ARG A 1 192 ? -14.873 5.736 43.562 1.00 81.06 192 ARG A O 1
ATOM 1482 N N . GLY A 1 193 ? -13.271 6.649 42.273 1.00 82.19 193 GLY A N 1
ATOM 1483 C CA . GLY A 1 193 ? -12.901 7.707 43.217 1.00 82.19 193 GLY A CA 1
ATOM 1484 C C . GLY A 1 193 ? -14.072 8.631 43.568 1.00 82.19 193 GLY A C 1
ATOM 1485 O O . GLY A 1 193 ? -14.166 9.114 44.692 1.00 82.19 193 GLY A O 1
ATOM 1486 N N . ARG A 1 194 ? -15.019 8.812 42.640 1.00 83.56 194 ARG A N 1
ATOM 1487 C CA . ARG A 1 194 ? -16.243 9.606 42.839 1.00 83.56 194 ARG A CA 1
ATOM 1488 C C . ARG A 1 194 ? -17.445 8.803 43.344 1.00 83.56 194 ARG A C 1
ATOM 1490 O O . ARG A 1 194 ? -18.528 9.361 43.504 1.00 83.56 194 ARG A O 1
ATOM 1497 N N . GLY A 1 195 ? -17.275 7.513 43.638 1.00 81.12 195 GLY A N 1
ATOM 1498 C CA . GLY A 1 195 ? -18.361 6.642 44.096 1.00 81.12 195 GLY A CA 1
ATOM 1499 C C . GLY A 1 195 ? -19.080 7.176 45.339 1.00 81.12 195 GLY A C 1
ATOM 1500 O O . GLY A 1 195 ? -20.310 7.180 45.378 1.00 81.12 195 GLY A O 1
ATOM 1501 N N . HIS A 1 196 ? -18.324 7.706 46.305 1.00 82.06 196 HIS A N 1
ATOM 1502 C CA . HIS A 1 196 ? -18.881 8.282 47.532 1.00 82.06 196 HIS A CA 1
ATOM 1503 C C . HIS A 1 196 ? -19.722 9.543 47.264 1.00 82.06 196 HIS A C 1
ATOM 1505 O O . HIS A 1 196 ? -20.818 9.693 47.799 1.00 82.06 196 HIS A O 1
ATOM 1511 N N . GLU A 1 197 ? -19.262 10.418 46.366 1.00 85.12 197 GLU A N 1
ATOM 1512 C CA . GLU A 1 197 ? -20.013 11.607 45.945 1.00 85.12 197 GLU A CA 1
ATOM 1513 C C . GLU A 1 197 ? -21.352 11.219 45.296 1.00 85.12 197 GLU A C 1
ATOM 1515 O O . GLU A 1 197 ? -22.393 11.818 45.579 1.00 85.12 197 GLU A O 1
ATOM 1520 N N . PHE A 1 198 ? -21.350 10.186 44.446 1.00 82.00 198 PHE A N 1
ATOM 1521 C CA . PHE A 1 198 ? -22.568 9.688 43.810 1.00 82.00 198 PHE A CA 1
ATOM 1522 C C . PHE A 1 198 ? -23.556 9.091 44.813 1.00 82.00 198 PHE A C 1
ATOM 1524 O O . PHE A 1 198 ? -24.764 9.246 44.634 1.00 82.00 198 PHE A O 1
ATOM 1531 N N . GLU A 1 199 ? -23.070 8.434 45.864 1.00 81.69 199 GLU A N 1
ATOM 1532 C CA . GLU A 1 199 ? -23.911 7.894 46.932 1.00 81.69 199 GLU A CA 1
ATOM 1533 C C . GLU A 1 199 ? -24.594 9.009 47.730 1.00 81.69 199 GLU A C 1
ATOM 1535 O O . GLU A 1 199 ? -25.819 8.995 47.862 1.00 81.69 199 GLU A O 1
ATOM 1540 N N . VAL A 1 200 ? -23.847 10.038 48.148 1.00 85.56 200 VAL A N 1
ATOM 1541 C CA . VAL A 1 200 ? -24.406 11.209 48.848 1.00 85.56 200 VAL A CA 1
ATOM 1542 C C . VAL A 1 200 ? -25.489 11.891 48.008 1.00 85.56 200 VAL A C 1
ATOM 1544 O O . VAL A 1 200 ? -26.578 12.181 48.506 1.00 85.56 200 VAL A O 1
ATOM 1547 N N . ARG A 1 201 ? -25.237 12.098 46.710 1.00 84.31 201 ARG A N 1
ATOM 1548 C CA . ARG A 1 201 ? -26.217 12.713 45.799 1.00 84.31 201 ARG A CA 1
ATOM 1549 C C . ARG A 1 201 ? -27.465 11.847 45.608 1.00 84.31 201 ARG A C 1
ATOM 1551 O O . ARG A 1 201 ? -28.567 12.386 45.540 1.00 84.31 201 ARG A O 1
ATOM 1558 N N . ARG A 1 202 ? -27.328 10.517 45.546 1.00 79.25 202 ARG A N 1
ATOM 1559 C CA . ARG A 1 202 ? -28.484 9.601 45.478 1.00 79.25 202 ARG A CA 1
ATOM 1560 C C . ARG A 1 202 ? -29.338 9.673 46.743 1.00 79.25 202 ARG A C 1
ATOM 1562 O O . ARG A 1 202 ? -30.559 9.714 46.621 1.00 79.25 202 ARG A O 1
ATOM 1569 N N . CYS A 1 203 ? -28.725 9.756 47.925 1.00 83.88 203 CYS A N 1
ATOM 1570 C CA . CYS A 1 203 ? -29.445 9.941 49.191 1.00 83.88 203 CYS A CA 1
ATOM 1571 C C . CYS A 1 203 ? -30.222 11.268 49.239 1.00 83.88 203 CYS A C 1
ATOM 1573 O O . CYS A 1 203 ? -31.283 11.336 49.847 1.00 83.88 203 CYS A O 1
ATOM 1575 N N . GLN A 1 204 ? -29.736 12.296 48.541 1.00 89.88 204 GLN A N 1
ATOM 1576 C CA . GLN A 1 204 ? -30.400 13.596 48.368 1.00 89.88 204 GLN A CA 1
ATOM 1577 C C . GLN A 1 204 ? -31.480 13.587 47.259 1.00 89.88 204 GLN A C 1
ATOM 1579 O O . GLN A 1 204 ? -32.014 14.634 46.903 1.00 89.88 204 GLN A O 1
ATOM 1584 N N . GLY A 1 205 ? -31.811 12.421 46.686 1.00 85.25 205 GLY A N 1
ATOM 1585 C CA . GLY A 1 205 ? -32.876 12.265 45.687 1.00 85.25 205 GLY A CA 1
ATOM 1586 C C . GLY A 1 205 ? -32.430 12.366 44.224 1.00 85.25 205 GLY A C 1
ATOM 1587 O O . GLY A 1 205 ? -33.277 12.377 43.326 1.00 85.25 205 GLY A O 1
ATOM 1588 N N . ALA A 1 206 ? -31.123 12.411 43.937 1.00 82.88 206 ALA A N 1
ATOM 1589 C CA . ALA A 1 206 ? -30.638 12.440 42.559 1.00 82.88 206 ALA A CA 1
ATOM 1590 C C . ALA A 1 206 ? -30.957 11.127 41.824 1.00 82.88 206 ALA A C 1
ATOM 1592 O O . ALA A 1 206 ? -30.548 10.035 42.231 1.00 82.88 206 ALA A O 1
ATOM 1593 N N . ARG A 1 207 ? -31.656 11.231 40.688 1.00 83.50 207 ARG A N 1
ATOM 1594 C CA . ARG A 1 207 ? -31.961 10.075 39.835 1.00 83.50 207 ARG A CA 1
ATOM 1595 C C . ARG A 1 207 ? -30.695 9.588 39.112 1.00 83.50 207 ARG A C 1
ATOM 1597 O O . ARG A 1 207 ? -29.946 10.420 38.595 1.00 83.50 207 ARG A O 1
ATOM 1604 N N . PRO A 1 208 ? -30.492 8.264 38.955 1.00 74.62 208 PRO A N 1
ATOM 1605 C CA . PRO A 1 208 ? -29.336 7.705 38.244 1.00 74.62 208 PRO A CA 1
ATOM 1606 C C . PRO A 1 208 ? -29.151 8.271 36.830 1.00 74.62 208 PRO A C 1
ATOM 1608 O O . PRO A 1 208 ? -28.033 8.550 36.417 1.00 74.62 208 PRO A O 1
ATOM 1611 N N . GLN A 1 209 ? -30.249 8.511 36.111 1.00 77.75 209 GLN A N 1
ATOM 1612 C CA . GLN A 1 209 ? -30.228 9.074 34.756 1.00 77.75 209 GLN A CA 1
ATOM 1613 C C . GLN A 1 209 ? -29.705 10.520 34.708 1.00 77.75 209 GLN A C 1
ATOM 1615 O O . GLN A 1 209 ? -29.031 10.895 33.751 1.00 77.75 209 GLN A O 1
ATOM 1620 N N . GLY A 1 210 ? -29.978 11.325 35.743 1.00 82.12 210 GLY A N 1
ATOM 1621 C CA . GLY A 1 210 ? -29.485 12.703 35.837 1.00 82.12 210 GLY A CA 1
ATOM 1622 C C . GLY A 1 210 ? -27.973 12.749 36.046 1.00 82.12 210 GLY A C 1
ATOM 1623 O O . GLY A 1 210 ? -27.274 13.456 35.327 1.00 82.12 210 GLY A O 1
ATOM 1624 N N . LEU A 1 211 ? -27.468 11.895 36.942 1.00 79.88 211 LEU A N 1
ATOM 1625 C CA . LEU A 1 211 ? -26.032 11.706 37.178 1.00 79.88 211 LEU A CA 1
ATOM 1626 C C . LEU A 1 211 ? -25.309 11.216 35.915 1.00 79.88 211 LEU A C 1
ATOM 1628 O O . LEU A 1 211 ? -24.227 11.698 35.590 1.00 79.88 211 LEU A O 1
ATOM 1632 N N . ILE A 1 212 ? -25.933 10.291 35.175 1.00 79.81 212 ILE A N 1
ATOM 1633 C CA . ILE A 1 212 ? -25.393 9.781 33.911 1.00 79.81 212 ILE A CA 1
ATOM 1634 C C . ILE A 1 212 ? -25.232 10.907 32.888 1.00 79.81 212 ILE A C 1
ATOM 1636 O O . ILE A 1 212 ? -24.169 11.055 32.285 1.00 79.81 212 ILE A O 1
ATOM 1640 N N . ARG A 1 213 ? -26.269 11.732 32.721 1.00 81.19 213 ARG A N 1
ATOM 1641 C CA . ARG A 1 213 ? -26.252 12.853 31.779 1.00 81.19 213 ARG A CA 1
ATOM 1642 C C . ARG A 1 213 ? -25.229 13.917 32.173 1.00 81.19 213 ARG A C 1
ATOM 1644 O O . ARG A 1 213 ? -24.488 14.372 31.309 1.00 81.19 213 ARG A O 1
ATOM 1651 N N . GLU A 1 214 ? -25.163 14.296 33.447 1.00 84.50 214 GLU A N 1
ATOM 1652 C CA . GLU A 1 214 ? -24.194 15.287 33.932 1.00 84.50 214 GLU A CA 1
ATOM 1653 C C . GLU A 1 214 ? -22.748 14.833 33.728 1.00 84.50 214 GLU A C 1
ATOM 1655 O O . GLU A 1 214 ? -21.927 15.614 33.256 1.00 84.50 214 GLU A O 1
ATOM 1660 N N . CYS A 1 215 ? -22.427 13.571 34.023 1.00 79.31 215 CYS A N 1
ATOM 1661 C CA . CYS A 1 215 ? -21.076 13.047 33.823 1.00 79.31 215 CYS A CA 1
ATOM 1662 C C . CYS A 1 215 ? -20.698 12.935 32.342 1.00 79.31 215 CYS A C 1
ATOM 1664 O O . CYS A 1 215 ? -19.565 13.253 31.981 1.00 79.31 215 CYS A O 1
ATOM 1666 N N . LEU A 1 216 ? -21.631 12.520 31.479 1.00 79.06 216 LEU A N 1
ATOM 1667 C CA . LEU A 1 216 ? -21.389 12.471 30.036 1.00 79.06 216 LEU A CA 1
ATOM 1668 C C . LEU A 1 216 ? -21.146 13.873 29.465 1.00 79.06 216 LEU A C 1
ATOM 1670 O O . LEU A 1 216 ? -20.158 14.083 28.765 1.00 79.06 216 LEU A O 1
ATOM 1674 N N . VAL A 1 217 ? -21.997 14.843 29.811 1.00 80.56 217 VAL A N 1
ATOM 1675 C CA . VAL A 1 217 ? -21.899 16.225 29.312 1.00 80.56 217 VAL A CA 1
ATOM 1676 C C . VAL A 1 217 ? -20.704 16.964 29.912 1.00 80.56 217 VAL A C 1
ATOM 1678 O O . VAL A 1 217 ? -20.008 17.670 29.191 1.00 80.56 217 VAL A O 1
ATOM 1681 N N . GLY A 1 218 ? -20.421 16.777 31.201 1.00 80.00 218 GLY A N 1
ATOM 1682 C CA . GLY A 1 218 ? -19.289 17.415 31.874 1.00 80.00 218 GLY A CA 1
ATOM 1683 C C . GLY A 1 218 ? -17.926 16.871 31.434 1.00 80.00 218 GLY A C 1
ATOM 1684 O O . GLY A 1 218 ? -16.949 17.613 31.437 1.00 80.00 218 GLY A O 1
ATOM 1685 N N . GLY A 1 219 ? -17.852 15.598 31.028 1.00 75.81 219 GLY A N 1
ATOM 1686 C CA . GLY A 1 219 ? -16.615 14.974 30.541 1.00 75.81 219 GLY A CA 1
ATOM 1687 C C . GLY A 1 219 ? -16.298 15.262 29.069 1.00 75.81 219 GLY A C 1
ATOM 1688 O O . GLY A 1 219 ? -15.130 15.304 28.689 1.00 75.81 219 GLY A O 1
ATOM 1689 N N . LEU A 1 220 ? -17.321 15.503 28.243 1.00 77.62 220 LEU A N 1
ATOM 1690 C CA . LEU A 1 220 ? -17.198 15.714 26.794 1.00 77.62 220 LEU A CA 1
ATOM 1691 C C . LEU A 1 220 ? -16.179 16.800 26.383 1.00 77.62 220 LEU A C 1
ATOM 1693 O O . LEU A 1 220 ? -15.358 16.514 25.511 1.00 77.62 220 LEU A O 1
ATOM 1697 N N . PRO A 1 221 ? -16.149 18.004 26.991 1.00 77.19 221 PRO A N 1
ATOM 1698 C CA . PRO A 1 221 ? -15.215 19.059 26.591 1.00 77.19 221 PRO A CA 1
ATOM 1699 C C . PRO A 1 221 ? -13.742 18.671 26.763 1.00 77.19 221 PRO A C 1
ATOM 1701 O O . PRO A 1 221 ? -12.931 18.919 25.872 1.00 77.19 221 PRO A O 1
ATOM 1704 N N . GLY A 1 222 ? -13.396 18.016 27.877 1.00 78.38 222 GLY A N 1
ATOM 1705 C CA . GLY A 1 222 ? -12.029 17.552 28.133 1.00 78.38 222 GLY A CA 1
ATOM 1706 C C . GLY A 1 222 ? -11.595 16.450 27.165 1.00 78.38 222 GLY A C 1
ATOM 1707 O O . GLY A 1 222 ? -10.449 16.434 26.720 1.00 78.38 222 GLY A O 1
ATOM 1708 N N . LEU A 1 223 ? -12.526 15.570 26.778 1.00 78.44 223 LEU A N 1
ATOM 1709 C CA . LEU A 1 223 ? -12.285 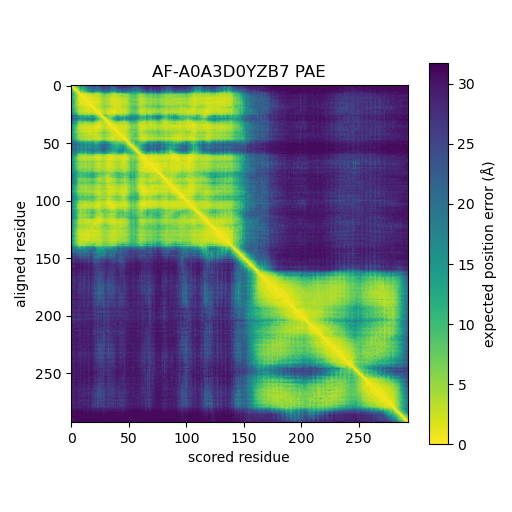14.510 25.795 1.00 78.44 223 LEU A CA 1
ATOM 1710 C C . LEU A 1 223 ? -12.037 15.070 24.395 1.00 78.44 223 LEU A C 1
ATOM 1712 O O . LEU A 1 223 ? -11.089 14.656 23.732 1.00 78.44 223 LEU A O 1
ATOM 1716 N N . VAL A 1 224 ? -12.861 16.027 23.963 1.00 75.94 224 VAL A N 1
ATOM 1717 C CA . VAL A 1 224 ? -12.698 16.700 22.668 1.00 75.94 224 VAL A CA 1
ATOM 1718 C C . VAL A 1 224 ? -11.371 17.451 22.626 1.00 75.94 224 VAL A C 1
ATOM 1720 O O . VAL A 1 224 ? -10.616 17.295 21.670 1.00 75.94 224 VAL A O 1
ATOM 1723 N N . ALA A 1 225 ? -11.049 18.209 23.678 1.00 80.56 225 ALA A N 1
ATOM 1724 C CA . ALA A 1 225 ? -9.787 18.938 23.766 1.00 80.56 225 ALA A CA 1
ATOM 1725 C C . ALA A 1 225 ? -8.571 17.996 23.728 1.00 80.56 225 ALA A C 1
ATOM 1727 O O . ALA A 1 225 ? -7.616 18.257 22.999 1.00 80.56 225 ALA A O 1
ATOM 1728 N N . GLY A 1 226 ? -8.623 16.875 24.457 1.00 79.69 226 GLY A N 1
ATOM 1729 C CA . GLY A 1 226 ? -7.563 15.866 24.457 1.00 79.69 226 GLY A CA 1
ATOM 1730 C C . GLY A 1 226 ? -7.388 15.173 23.102 1.00 79.69 226 GLY A C 1
ATOM 1731 O O . GLY A 1 226 ? -6.259 15.021 22.639 1.00 79.69 226 GLY A O 1
ATOM 1732 N N . ALA A 1 227 ? -8.485 14.802 22.435 1.00 78.19 227 ALA A N 1
ATOM 1733 C CA . ALA A 1 227 ? -8.444 14.171 21.115 1.00 78.19 227 ALA A CA 1
ATOM 1734 C C . ALA A 1 227 ? -7.885 15.122 20.045 1.00 78.19 227 ALA A C 1
ATOM 1736 O O . ALA A 1 227 ? -6.975 14.753 19.303 1.00 78.19 227 ALA A O 1
ATOM 1737 N N . VAL A 1 228 ? -8.372 16.366 20.009 1.00 76.94 228 VAL A N 1
ATOM 1738 C CA . VAL A 1 228 ? -7.888 17.403 19.084 1.00 76.94 228 VAL A CA 1
ATOM 1739 C C . VAL A 1 228 ? -6.413 17.710 19.349 1.00 76.94 228 VAL A C 1
ATOM 1741 O O . VAL A 1 228 ? -5.614 17.721 18.414 1.00 76.94 228 VAL A O 1
ATOM 1744 N N . GLY A 1 229 ? -6.026 17.887 20.616 1.00 81.81 229 GLY A N 1
ATOM 1745 C CA . GLY A 1 229 ? -4.635 18.116 21.005 1.00 81.81 229 GLY A CA 1
ATOM 1746 C C . GLY A 1 229 ? -3.711 16.970 20.587 1.00 81.81 229 GLY A C 1
ATOM 1747 O O . GLY A 1 229 ? -2.657 17.215 20.005 1.00 81.81 229 GLY A O 1
ATOM 1748 N N . GLY A 1 230 ? -4.128 15.719 20.802 1.00 80.31 230 GLY A N 1
ATOM 1749 C CA . GLY A 1 230 ? -3.367 14.535 20.398 1.00 80.31 230 GLY A CA 1
ATOM 1750 C C . GLY A 1 230 ? -3.143 14.449 18.886 1.00 80.31 230 GLY A C 1
ATOM 1751 O O . GLY A 1 230 ? -2.030 14.161 18.448 1.00 80.31 230 GLY A O 1
ATOM 1752 N N . VAL A 1 231 ? -4.164 14.762 18.083 1.00 78.25 231 VAL A N 1
ATOM 1753 C CA . VAL A 1 231 ? -4.075 14.769 16.610 1.00 78.25 231 VAL A CA 1
ATOM 1754 C C . VAL A 1 231 ? -3.130 15.864 16.123 1.00 78.25 231 VAL A C 1
ATOM 1756 O O . VAL A 1 231 ? -2.303 15.610 15.251 1.00 78.25 231 VAL A O 1
ATOM 1759 N N . ILE A 1 232 ? -3.209 17.062 16.709 1.00 78.00 232 ILE A N 1
ATOM 1760 C CA . ILE A 1 232 ? -2.323 18.180 16.363 1.00 78.00 232 ILE A CA 1
ATOM 1761 C C . ILE A 1 232 ? -0.869 17.824 16.687 1.00 78.00 232 ILE A C 1
ATOM 1763 O O . ILE A 1 232 ? -0.004 17.940 15.823 1.00 78.00 232 ILE A O 1
ATOM 1767 N N . VAL A 1 233 ? -0.595 17.344 17.904 1.00 83.12 233 VAL A N 1
ATOM 1768 C CA . VAL A 1 233 ? 0.766 16.986 18.331 1.00 83.12 233 VAL A CA 1
ATOM 1769 C C . VAL A 1 233 ? 1.326 15.842 17.484 1.00 83.12 233 VAL A C 1
ATOM 1771 O O . VAL A 1 233 ? 2.462 15.929 17.018 1.00 83.12 233 VAL A O 1
ATOM 1774 N N . SER A 1 234 ? 0.531 14.800 17.227 1.00 76.56 234 SER A N 1
ATOM 1775 C CA . SER A 1 234 ? 0.935 13.679 16.371 1.00 76.56 234 SER A CA 1
ATOM 1776 C C . SER A 1 234 ? 1.199 14.126 14.930 1.00 76.56 234 SER A C 1
ATOM 1778 O O . SER A 1 234 ? 2.205 13.724 14.348 1.00 76.56 234 SER A O 1
ATOM 1780 N N . GLY A 1 235 ? 0.358 15.005 14.378 1.00 73.94 235 GLY A N 1
ATOM 1781 C CA . GLY A 1 235 ? 0.534 15.567 13.041 1.00 73.94 235 GLY A CA 1
ATOM 1782 C C . GLY A 1 235 ? 1.790 16.425 12.910 1.00 73.94 235 GLY A C 1
ATOM 1783 O O . GLY A 1 235 ? 2.534 16.262 11.946 1.00 73.94 235 GLY A O 1
ATOM 1784 N N . ILE A 1 236 ? 2.070 17.286 13.894 1.00 77.94 236 ILE A N 1
ATOM 1785 C CA . ILE A 1 236 ? 3.294 18.100 13.930 1.00 77.94 236 ILE A CA 1
ATOM 1786 C C . ILE A 1 236 ? 4.526 17.198 14.015 1.00 77.94 236 ILE A C 1
ATOM 1788 O O . ILE A 1 236 ? 5.462 17.370 13.238 1.00 77.94 236 ILE A O 1
ATOM 1792 N N . LEU A 1 237 ? 4.523 16.217 14.921 1.00 79.75 237 LEU A N 1
ATOM 1793 C CA . LEU A 1 237 ? 5.663 15.324 15.112 1.00 79.75 237 LEU A CA 1
ATOM 1794 C C . LEU A 1 237 ? 5.907 14.444 13.881 1.00 79.75 237 LEU A C 1
ATOM 1796 O O . LEU A 1 237 ? 7.045 14.309 13.442 1.00 79.75 237 LEU A O 1
ATOM 1800 N N . SER A 1 238 ? 4.845 13.893 13.288 1.00 74.31 238 SER A N 1
ATOM 1801 C CA . SER A 1 238 ? 4.941 13.109 12.055 1.00 74.31 238 SER A CA 1
ATOM 1802 C C . SER A 1 238 ? 5.405 13.966 10.878 1.00 74.31 238 SER A C 1
ATOM 1804 O O . SER A 1 238 ? 6.229 13.512 10.091 1.00 74.31 238 SER A O 1
ATOM 1806 N N . GLY A 1 239 ? 4.906 15.199 10.754 1.00 69.38 239 GLY A N 1
ATOM 1807 C CA . GLY A 1 239 ? 5.326 16.139 9.715 1.00 69.38 239 GLY A CA 1
ATOM 1808 C C . GLY A 1 239 ? 6.796 16.532 9.851 1.00 69.38 239 GLY A C 1
ATOM 1809 O O . GLY A 1 239 ? 7.514 16.540 8.855 1.00 69.38 239 GLY A O 1
ATOM 1810 N N . LEU A 1 240 ? 7.263 16.771 11.081 1.00 73.88 240 LEU A N 1
ATOM 1811 C CA . LEU A 1 240 ? 8.672 17.029 11.375 1.00 73.88 240 LEU A CA 1
ATOM 1812 C C . LEU A 1 240 ? 9.545 15.820 11.016 1.00 73.88 240 LEU A C 1
ATOM 1814 O O . LEU A 1 240 ? 10.585 15.987 10.390 1.00 73.88 240 LEU A O 1
ATOM 1818 N N . LEU A 1 241 ? 9.107 14.605 11.355 1.00 74.19 241 LEU A N 1
ATOM 1819 C CA . LEU A 1 241 ? 9.843 13.379 11.044 1.00 74.19 241 LEU A CA 1
ATOM 1820 C C . LEU A 1 241 ? 9.987 13.169 9.528 1.00 74.19 241 LEU A C 1
ATOM 1822 O O . LEU A 1 241 ? 11.070 12.852 9.042 1.00 74.19 241 LEU A O 1
ATOM 1826 N N . VAL A 1 242 ? 8.901 13.382 8.777 1.00 71.31 242 VAL A N 1
ATOM 1827 C CA . VAL A 1 242 ? 8.889 13.274 7.310 1.00 71.31 242 VAL A CA 1
ATOM 1828 C C . VAL A 1 242 ? 9.753 14.359 6.669 1.00 71.31 242 VAL A C 1
ATOM 1830 O O . VAL A 1 242 ? 10.483 14.060 5.730 1.00 71.31 242 VAL A O 1
ATOM 1833 N N . ALA A 1 243 ? 9.725 15.588 7.188 1.00 66.81 243 ALA A N 1
ATOM 1834 C CA . ALA A 1 243 ? 10.561 16.677 6.687 1.00 66.81 243 ALA A CA 1
ATOM 1835 C C . ALA A 1 243 ? 12.058 16.414 6.924 1.00 66.81 243 ALA A C 1
ATOM 1837 O O . ALA A 1 243 ? 12.862 16.636 6.028 1.00 66.81 243 ALA A O 1
ATOM 1838 N N . VAL A 1 244 ? 12.427 15.893 8.101 1.00 71.50 244 VAL A N 1
ATOM 1839 C CA . VAL A 1 244 ? 13.827 15.608 8.463 1.00 71.50 244 VAL A CA 1
ATOM 1840 C C . VAL A 1 244 ? 14.403 14.427 7.676 1.00 71.50 244 VAL A C 1
ATOM 1842 O O . VAL A 1 244 ? 15.585 14.439 7.348 1.00 71.50 244 VAL A O 1
ATOM 1845 N N . ILE A 1 245 ? 13.597 13.402 7.386 1.00 72.31 245 ILE A N 1
ATOM 1846 C CA . ILE A 1 245 ? 14.072 12.171 6.731 1.00 72.31 245 ILE A CA 1
ATOM 1847 C C . ILE A 1 245 ? 13.895 12.220 5.205 1.00 72.31 245 ILE A C 1
ATOM 1849 O O . ILE A 1 245 ? 14.687 11.621 4.482 1.00 72.31 245 ILE A O 1
ATOM 1853 N N . GLY A 1 246 ? 12.844 12.878 4.712 1.00 60.78 246 GLY A N 1
ATOM 1854 C CA . GLY A 1 246 ? 12.389 12.745 3.327 1.00 60.78 246 GLY A CA 1
ATOM 1855 C C . GLY A 1 246 ? 12.677 13.926 2.404 1.00 60.78 246 GLY A C 1
ATOM 1856 O O . GLY A 1 246 ? 12.563 13.748 1.198 1.00 60.78 246 GLY A O 1
ATOM 1857 N N . ASP A 1 247 ? 13.008 15.111 2.927 1.00 57.31 247 ASP A N 1
ATOM 1858 C CA . ASP A 1 247 ? 13.193 16.344 2.133 1.00 57.31 247 ASP A CA 1
ATOM 1859 C C . ASP A 1 247 ? 11.998 16.655 1.186 1.00 57.31 247 ASP A C 1
ATOM 1861 O O . ASP A 1 247 ? 12.141 17.224 0.104 1.00 57.31 247 ASP A O 1
ATOM 1865 N N . VAL A 1 248 ? 10.778 16.249 1.584 1.00 60.06 248 VAL A N 1
ATOM 1866 C CA . VAL A 1 248 ? 9.534 16.419 0.806 1.00 60.06 248 VAL A CA 1
ATOM 1867 C C . VAL A 1 248 ? 8.643 17.504 1.433 1.00 60.06 248 VAL A C 1
ATOM 1869 O O . VAL A 1 248 ? 8.344 17.427 2.629 1.00 60.06 248 VAL A O 1
ATOM 1872 N N . PRO A 1 249 ? 8.135 18.484 0.656 1.00 58.78 249 PRO A N 1
ATOM 1873 C CA . PRO A 1 249 ? 7.217 19.499 1.167 1.00 58.78 249 PRO A CA 1
ATOM 1874 C C . PRO A 1 249 ? 5.816 18.929 1.452 1.00 58.78 249 PRO A C 1
ATOM 1876 O O . PRO A 1 249 ? 5.218 18.222 0.638 1.00 58.78 249 PRO A O 1
ATOM 1879 N N . LEU A 1 250 ? 5.257 19.284 2.613 1.00 58.75 250 LEU A N 1
ATOM 1880 C CA . LEU A 1 250 ? 3.918 18.871 3.047 1.00 58.75 250 LEU A CA 1
ATOM 1881 C C . LEU A 1 250 ? 2.835 19.455 2.119 1.00 58.75 250 LEU A C 1
ATOM 1883 O O . LEU A 1 250 ? 2.653 20.666 2.031 1.00 58.75 250 LEU A O 1
ATOM 1887 N N . THR A 1 251 ? 2.101 18.584 1.426 1.00 60.78 251 THR A N 1
ATOM 1888 C CA . THR A 1 251 ? 1.064 18.952 0.446 1.00 60.78 251 THR A CA 1
ATOM 1889 C C . THR A 1 251 ? -0.295 19.206 1.130 1.00 60.78 251 THR A C 1
ATOM 1891 O O . THR A 1 251 ? -0.591 18.562 2.139 1.00 60.78 251 THR A O 1
ATOM 1894 N N . PRO A 1 252 ? -1.185 20.063 0.582 1.00 55.78 252 PRO A N 1
ATOM 1895 C CA . PRO A 1 252 ? -2.523 20.324 1.138 1.00 55.78 252 PRO A CA 1
ATOM 1896 C C . PRO A 1 252 ? -3.417 19.090 1.358 1.00 55.78 252 PRO A C 1
ATOM 1898 O O . PRO A 1 252 ? -4.296 19.127 2.210 1.00 55.78 252 PRO A O 1
ATOM 1901 N N . GLY A 1 253 ? -3.189 17.975 0.653 1.00 57.94 253 GLY A N 1
ATOM 1902 C CA . GLY A 1 253 ? -3.909 16.713 0.899 1.00 57.94 253 GLY A CA 1
ATOM 1903 C C . GLY A 1 253 ? -3.645 16.101 2.286 1.00 57.94 253 GLY A C 1
ATOM 1904 O O . GLY A 1 253 ? -4.486 15.382 2.832 1.00 57.94 253 GLY A O 1
ATOM 1905 N N . ASN A 1 254 ? -2.517 16.445 2.913 1.00 64.69 254 ASN A N 1
ATOM 1906 C CA . ASN A 1 254 ? -2.153 15.941 4.237 1.00 64.69 254 ASN A CA 1
ATOM 1907 C C . ASN A 1 254 ? -3.046 16.542 5.333 1.00 64.69 254 ASN A C 1
ATOM 1909 O O . ASN A 1 254 ? -3.373 15.857 6.301 1.00 64.69 254 ASN A O 1
ATOM 1913 N N . SER A 1 255 ? -3.508 17.787 5.165 1.00 63.31 255 SER A N 1
ATOM 1914 C CA . SER A 1 255 ? -4.367 18.454 6.153 1.00 63.31 255 SER A CA 1
ATOM 1915 C C . SER A 1 255 ? -5.784 17.872 6.188 1.00 63.31 255 SER A C 1
ATOM 1917 O O . SER A 1 255 ? -6.360 17.745 7.267 1.00 63.31 255 SER A O 1
ATOM 1919 N N . GLN A 1 256 ? -6.320 17.440 5.040 1.00 66.81 256 GLN A N 1
ATOM 1920 C CA . GLN A 1 256 ? -7.617 16.752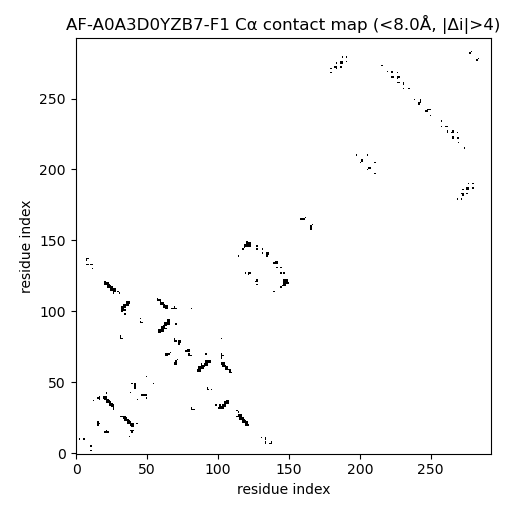 4.959 1.00 66.81 256 GLN A CA 1
ATOM 1921 C C . GLN A 1 256 ? -7.572 15.359 5.599 1.00 66.81 256 GLN A C 1
ATOM 1923 O O . GLN A 1 256 ? -8.516 14.936 6.262 1.00 66.81 256 GLN A O 1
ATOM 1928 N N . THR A 1 257 ? -6.452 14.653 5.448 1.00 68.62 257 THR A N 1
ATOM 1929 C CA . THR A 1 257 ? -6.269 13.332 6.065 1.00 68.62 257 THR A CA 1
ATOM 1930 C C . THR A 1 257 ? -6.141 13.449 7.588 1.00 68.62 257 THR A C 1
ATOM 1932 O O . THR A 1 257 ? -6.751 12.677 8.326 1.00 68.62 257 THR A O 1
ATOM 1935 N N . LEU A 1 258 ? -5.414 14.463 8.069 1.00 67.25 258 LEU A N 1
ATOM 1936 C CA . LEU A 1 258 ? -5.293 14.786 9.495 1.00 67.25 258 LEU A CA 1
ATOM 1937 C C . LEU A 1 258 ? -6.635 15.184 10.122 1.00 67.25 258 LEU A C 1
ATOM 1939 O O . LEU A 1 258 ? -6.951 14.736 11.225 1.00 67.25 258 LEU A O 1
ATOM 1943 N N . SER A 1 259 ? -7.448 15.984 9.425 1.00 68.38 259 SER A N 1
ATOM 1944 C CA . SER A 1 259 ? -8.767 16.377 9.928 1.00 68.38 259 SER A CA 1
ATOM 1945 C C . SER A 1 259 ? -9.726 15.186 9.996 1.00 68.38 259 SER A C 1
ATOM 1947 O O . SER A 1 259 ? -10.376 14.990 11.023 1.00 68.38 259 SER A O 1
ATOM 1949 N N . ALA A 1 260 ? -9.752 14.333 8.966 1.00 73.00 260 ALA A N 1
ATOM 1950 C CA . ALA A 1 260 ? -10.542 13.104 8.967 1.00 73.00 260 ALA A CA 1
ATOM 1951 C C . ALA A 1 260 ? -10.116 12.150 10.096 1.00 73.00 260 ALA A C 1
ATOM 1953 O O . ALA A 1 260 ? -10.966 11.652 10.839 1.00 73.00 260 ALA A O 1
ATOM 1954 N N . ALA A 1 261 ? -8.808 11.954 10.290 1.00 70.31 261 ALA A N 1
ATOM 1955 C CA . ALA A 1 261 ? -8.277 11.139 11.381 1.00 70.31 261 ALA A CA 1
ATOM 1956 C C . ALA A 1 261 ? -8.679 11.689 12.759 1.00 70.31 261 ALA A C 1
ATOM 1958 O O . ALA A 1 261 ? -9.049 10.920 13.648 1.00 70.31 261 ALA A O 1
ATOM 1959 N N . GLY A 1 262 ? -8.678 13.014 12.932 1.00 71.00 262 GLY A N 1
ATOM 1960 C CA . GLY A 1 262 ? -9.087 13.641 14.186 1.00 71.00 262 GLY A CA 1
ATOM 1961 C C . GLY A 1 262 ? -10.571 13.487 14.508 1.00 71.00 262 GLY A C 1
ATOM 1962 O O . GLY A 1 262 ? -10.925 13.248 15.667 1.00 71.00 262 GLY A O 1
ATOM 1963 N N . VAL A 1 263 ? -11.441 13.538 13.497 1.00 78.44 263 VAL A N 1
ATOM 1964 C CA . VAL A 1 263 ? -12.874 13.252 13.671 1.00 78.44 263 VAL A CA 1
ATOM 1965 C C . VAL A 1 263 ? -13.076 11.803 14.118 1.00 78.44 263 VAL A C 1
ATOM 1967 O O . VAL A 1 263 ? -13.757 11.560 15.114 1.00 78.44 263 VAL A O 1
ATOM 1970 N N . VAL A 1 264 ? -12.433 10.845 13.443 1.00 80.12 264 VAL A N 1
ATOM 1971 C CA . VAL A 1 264 ? -12.538 9.415 13.779 1.00 80.12 264 VAL A CA 1
ATOM 1972 C C . VAL A 1 264 ? -12.017 9.132 15.191 1.00 80.12 264 VAL A C 1
ATOM 1974 O O . VAL A 1 264 ? -12.687 8.448 15.968 1.00 80.12 264 VAL A O 1
ATOM 1977 N N . ALA A 1 265 ? -10.869 9.703 15.564 1.00 75.12 265 ALA A N 1
ATOM 1978 C CA . ALA A 1 265 ? -10.305 9.556 16.905 1.00 75.12 265 ALA A CA 1
ATOM 1979 C C . ALA A 1 265 ? -11.250 10.107 17.985 1.00 75.12 265 ALA A C 1
ATOM 1981 O O . ALA A 1 265 ? -11.493 9.444 18.994 1.00 75.12 265 ALA A O 1
ATOM 1982 N N . SER A 1 266 ? -11.845 11.279 17.747 1.00 74.00 266 SER A N 1
ATOM 1983 C CA . SER A 1 266 ? -12.789 11.904 18.681 1.00 74.00 266 SER A CA 1
ATOM 1984 C C . SER A 1 266 ? -14.024 11.029 18.910 1.00 74.00 266 SER A C 1
ATOM 1986 O O . SER A 1 266 ? -14.416 10.799 20.055 1.00 74.00 266 SER A O 1
ATOM 1988 N N . VAL A 1 267 ? -14.599 10.475 17.838 1.00 83.06 267 VAL A N 1
ATOM 1989 C CA . VAL A 1 267 ? -15.755 9.569 17.923 1.00 83.06 267 VAL A CA 1
ATOM 1990 C C . VAL A 1 267 ? -15.400 8.286 18.686 1.00 83.06 267 VAL A C 1
ATOM 1992 O O . VAL A 1 267 ? -16.157 7.871 19.565 1.00 83.06 267 VAL A O 1
ATOM 1995 N N . SER A 1 268 ? -14.235 7.688 18.417 1.00 82.25 268 SER A N 1
ATOM 1996 C CA . SER A 1 268 ? -13.777 6.462 19.094 1.00 82.25 268 SER A CA 1
ATOM 1997 C C . SER A 1 268 ? -13.588 6.658 20.604 1.00 82.25 268 SER A C 1
ATOM 1999 O O . SER A 1 268 ? -14.035 5.844 21.420 1.00 82.25 268 SER A O 1
ATOM 2001 N N . VAL A 1 269 ? -12.978 7.778 20.998 1.00 81.06 269 VAL A N 1
ATOM 2002 C CA . VAL A 1 269 ? -12.763 8.145 22.405 1.00 81.06 269 VAL A CA 1
ATOM 2003 C C . VAL A 1 269 ? -14.099 8.399 23.113 1.00 81.06 269 VAL A C 1
ATOM 2005 O O . VAL A 1 269 ? -14.306 7.897 24.219 1.00 81.06 269 VAL A O 1
ATOM 2008 N N . MET A 1 270 ? -15.043 9.100 22.470 1.00 81.25 270 MET A N 1
ATOM 2009 C CA . MET A 1 270 ? -16.391 9.325 23.015 1.00 81.25 270 MET A CA 1
ATOM 2010 C C . MET A 1 270 ? -17.172 8.022 23.215 1.00 81.25 270 MET A C 1
ATOM 2012 O O . MET A 1 270 ? -17.828 7.846 24.248 1.00 81.25 270 MET A O 1
ATOM 2016 N N . ALA A 1 271 ? -17.091 7.098 22.255 1.00 84.44 271 ALA A N 1
ATOM 2017 C CA . ALA A 1 271 ? -17.716 5.785 22.365 1.00 84.44 271 ALA A CA 1
ATOM 2018 C C . ALA A 1 271 ? -17.128 4.997 23.546 1.00 84.44 271 ALA A C 1
ATOM 2020 O O . ALA A 1 271 ? -17.869 4.474 24.378 1.00 84.44 271 ALA A O 1
ATOM 2021 N N . THR A 1 272 ? -15.801 4.994 23.678 1.00 83.00 272 THR A N 1
ATOM 2022 C CA . THR A 1 272 ? -15.093 4.282 24.752 1.00 83.00 272 THR A CA 1
ATOM 2023 C C . THR A 1 272 ? -15.429 4.846 26.130 1.00 83.00 272 THR A C 1
ATOM 2025 O O . THR A 1 272 ? -15.705 4.080 27.056 1.00 83.00 27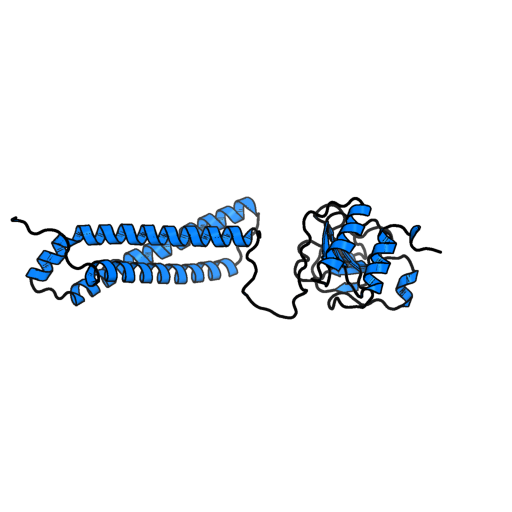2 THR A O 1
ATOM 2028 N N . TRP A 1 273 ? -15.488 6.173 26.274 1.00 83.25 273 TRP A N 1
ATOM 2029 C CA . TRP A 1 273 ? -15.935 6.829 27.507 1.00 83.25 273 TRP A CA 1
ATOM 2030 C C . TRP A 1 273 ? -17.364 6.426 27.877 1.00 83.25 273 TRP A C 1
ATOM 2032 O O . TRP A 1 273 ? -17.619 6.004 29.006 1.00 83.25 273 TRP A O 1
ATOM 2042 N N . SER A 1 274 ? -18.280 6.480 26.908 1.00 80.31 274 SER A N 1
ATOM 2043 C CA . SER A 1 274 ? -19.692 6.148 27.115 1.00 80.31 274 SER A CA 1
ATOM 2044 C C . SER A 1 274 ? -19.872 4.695 27.558 1.00 80.31 274 SER A C 1
ATOM 2046 O O . SER A 1 274 ? -20.583 4.432 28.527 1.00 80.31 274 SER A O 1
ATOM 2048 N N . VAL A 1 275 ? -19.177 3.754 26.911 1.00 82.50 275 VAL A N 1
ATOM 2049 C CA . VAL A 1 275 ? -19.202 2.326 27.267 1.00 82.50 275 VAL A CA 1
ATOM 2050 C C . VAL A 1 275 ? -18.607 2.087 28.654 1.00 82.50 275 VAL A C 1
ATOM 2052 O O . VAL A 1 275 ? -19.214 1.385 29.460 1.00 82.50 275 VAL A O 1
ATOM 2055 N N . THR A 1 276 ? -17.457 2.692 28.967 1.00 79.94 276 THR A N 1
ATOM 2056 C CA . THR A 1 276 ? -16.795 2.528 30.275 1.00 79.94 276 THR A CA 1
ATOM 2057 C C . THR A 1 276 ? -17.682 3.046 31.407 1.00 79.94 276 THR A C 1
ATOM 2059 O O . THR A 1 276 ? -17.844 2.389 32.438 1.00 79.94 276 THR A O 1
ATOM 2062 N N . PHE A 1 277 ? -18.309 4.203 31.199 1.00 77.25 277 PHE A N 1
ATOM 2063 C CA . PHE A 1 277 ? -19.213 4.807 32.165 1.00 77.25 277 PHE A CA 1
ATOM 2064 C C . PHE A 1 277 ? -20.483 3.966 32.356 1.00 77.25 277 PHE A C 1
ATOM 2066 O O . PHE A 1 277 ? -20.802 3.600 33.490 1.00 77.25 277 PHE A O 1
ATOM 2073 N N . LEU A 1 278 ? -21.148 3.567 31.264 1.00 78.25 278 LEU A N 1
ATOM 2074 C CA . LEU A 1 278 ? -22.316 2.682 31.310 1.00 78.25 278 LEU A CA 1
ATOM 2075 C C . LEU A 1 278 ? -21.997 1.356 32.006 1.00 78.25 278 LEU A C 1
ATOM 2077 O O . LEU A 1 278 ? -22.757 0.931 32.871 1.00 78.25 278 LEU A O 1
ATOM 2081 N N . TRP A 1 279 ? -20.855 0.733 31.710 1.00 78.06 279 TRP A N 1
ATOM 2082 C CA . TRP A 1 279 ? -20.428 -0.484 32.399 1.00 78.06 279 TRP A CA 1
ATOM 2083 C C . TRP A 1 279 ? -20.260 -0.229 33.901 1.00 78.06 279 TRP A C 1
ATOM 2085 O O . TRP A 1 279 ? -20.864 -0.923 34.722 1.00 78.06 279 TRP A O 1
ATOM 2095 N N . SER A 1 280 ? -19.485 0.789 34.276 1.00 72.75 280 SER A N 1
ATOM 2096 C CA . SER A 1 280 ? -19.177 1.075 35.681 1.00 72.75 280 SER A CA 1
ATOM 2097 C C . SER A 1 280 ? -20.412 1.410 36.529 1.00 72.75 280 SER A C 1
ATOM 2099 O O . SER A 1 280 ? -20.449 1.043 37.702 1.00 72.75 280 SER A O 1
ATOM 2101 N N . VAL A 1 281 ? -21.425 2.058 35.942 1.00 68.69 281 VAL A N 1
ATOM 2102 C CA . VAL A 1 281 ? -22.624 2.534 36.650 1.00 68.69 281 VAL A CA 1
ATOM 2103 C C . VAL A 1 281 ? -23.800 1.556 36.554 1.00 68.69 281 VAL A C 1
ATOM 2105 O O . VAL A 1 281 ? -24.556 1.449 37.520 1.00 68.69 281 VAL A O 1
ATOM 2108 N N . ALA A 1 282 ? -23.978 0.855 35.427 1.00 64.25 282 ALA A N 1
ATOM 2109 C CA . ALA A 1 282 ? -25.154 0.016 35.169 1.00 64.25 282 ALA A CA 1
ATOM 2110 C C . ALA A 1 282 ? -24.921 -1.491 35.380 1.00 64.25 282 ALA A C 1
ATOM 2112 O O . ALA A 1 282 ? -25.861 -2.192 35.741 1.00 64.25 282 ALA A O 1
ATOM 2113 N N . ILE A 1 283 ? -23.702 -2.006 35.160 1.00 59.56 283 ILE A N 1
ATOM 2114 C CA . ILE A 1 283 ? -23.454 -3.462 35.053 1.00 59.56 283 ILE A CA 1
ATOM 2115 C C . ILE A 1 283 ? -22.742 -4.047 36.281 1.00 59.56 283 ILE A C 1
ATOM 2117 O O . ILE A 1 283 ? -22.771 -5.260 36.467 1.00 59.56 283 ILE A O 1
ATOM 2121 N N . ARG A 1 284 ? -22.138 -3.243 37.170 1.00 53.19 284 ARG A N 1
ATOM 2122 C CA . ARG A 1 284 ? -21.639 -3.761 38.459 1.00 53.19 284 ARG A CA 1
ATOM 2123 C C . ARG A 1 284 ? -22.725 -3.677 39.542 1.00 53.19 284 ARG A C 1
ATOM 2125 O O . ARG A 1 284 ? -22.865 -2.621 40.160 1.00 53.19 284 ARG A O 1
ATOM 2132 N N . PRO A 1 285 ? -23.467 -4.766 39.834 1.00 46.56 285 PRO A N 1
ATOM 2133 C CA . PRO A 1 285 ? -24.188 -4.863 41.092 1.00 46.56 285 PRO A CA 1
ATOM 2134 C C . PRO A 1 285 ? -23.171 -4.831 42.236 1.00 46.56 285 PRO A C 1
ATOM 2136 O O . PRO A 1 285 ? -22.093 -5.421 42.129 1.00 46.56 285 PRO A O 1
ATOM 2139 N N . ARG A 1 286 ? -23.521 -4.131 43.323 1.00 53.91 286 ARG A N 1
ATOM 2140 C CA . ARG A 1 286 ? -22.804 -4.155 44.605 1.00 53.91 286 ARG A CA 1
ATOM 2141 C C . ARG A 1 286 ? -22.380 -5.593 44.932 1.00 53.91 286 ARG A C 1
ATOM 2143 O O . ARG A 1 286 ? -23.206 -6.416 45.313 1.00 53.91 286 ARG A O 1
ATOM 2150 N N . LYS A 1 287 ? -21.090 -5.881 44.816 1.00 49.56 287 LYS A N 1
ATOM 2151 C CA . LYS A 1 287 ? -20.434 -6.947 45.567 1.00 49.56 287 LYS A CA 1
ATOM 2152 C C . LYS A 1 287 ? -19.261 -6.303 46.272 1.00 49.56 287 LYS A C 1
ATOM 2154 O O . LYS A 1 287 ? -18.183 -6.247 45.708 1.00 49.56 287 LYS A O 1
ATOM 2159 N N . GLU A 1 288 ? -19.533 -5.762 47.449 1.00 44.91 288 GLU A N 1
ATOM 2160 C CA . GLU A 1 288 ? -18.581 -5.630 48.553 1.00 44.91 288 GLU A CA 1
ATOM 2161 C C . GLU A 1 288 ? -19.419 -5.306 49.802 1.00 44.91 288 GLU A C 1
ATOM 2163 O O . GLU A 1 288 ? -20.107 -4.291 49.851 1.00 44.91 288 GLU A O 1
ATOM 2168 N N . VAL A 1 289 ? -19.792 -6.377 50.504 1.00 45.66 289 VAL A N 1
ATOM 2169 C CA . VAL A 1 289 ? -19.307 -6.821 51.826 1.00 45.66 289 VAL A CA 1
ATOM 2170 C C . VAL A 1 289 ? -20.272 -6.335 52.900 1.00 45.66 289 VAL A C 1
ATOM 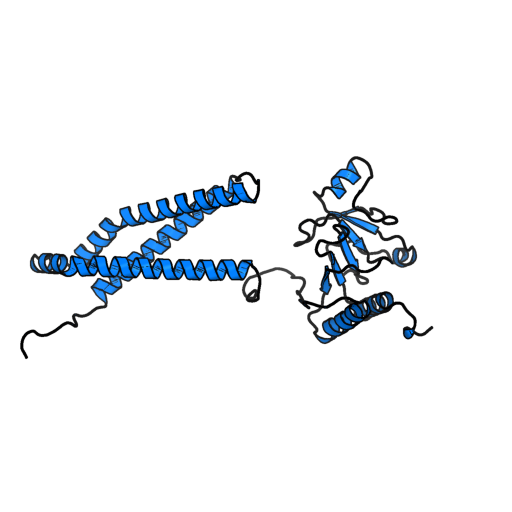2172 O O . VAL A 1 289 ? -20.358 -5.152 53.203 1.00 45.66 289 VAL A O 1
ATOM 2175 N N . ASN A 1 290 ? -21.020 -7.294 53.438 1.00 35.81 290 ASN A N 1
ATOM 2176 C CA . ASN A 1 290 ? -21.827 -7.140 54.636 1.00 35.81 290 ASN A CA 1
ATOM 2177 C C . ASN A 1 290 ? -20.862 -6.825 55.798 1.00 35.81 290 ASN A C 1
ATOM 2179 O O . ASN A 1 290 ? -20.030 -7.682 56.105 1.00 35.81 290 ASN A O 1
ATOM 2183 N N . PRO A 1 291 ? -20.895 -5.639 56.428 1.00 47.34 291 PRO A N 1
ATOM 2184 C CA . PRO A 1 291 ? -20.276 -5.488 57.730 1.00 47.34 291 PRO A CA 1
ATOM 2185 C C . PRO A 1 291 ? -21.226 -6.167 58.721 1.00 47.34 291 PRO A C 1
ATOM 2187 O O . PRO A 1 291 ? -22.404 -5.823 58.747 1.00 47.34 291 PRO A O 1
ATOM 2190 N N . LEU A 1 292 ? -20.715 -7.110 59.515 1.00 41.59 292 LEU A N 1
ATOM 2191 C CA . LEU A 1 292 ? -21.430 -8.005 60.445 1.00 41.59 292 LEU A CA 1
ATOM 2192 C C . LEU A 1 292 ? -21.749 -9.396 59.862 1.00 41.59 292 LEU A C 1
ATOM 2194 O O . LEU A 1 292 ? -22.873 -9.699 59.461 1.00 41.59 292 LEU A O 1
ATOM 2198 N N . ALA A 1 293 ? -20.727 -10.250 59.882 1.00 39.09 293 ALA A N 1
ATOM 2199 C CA . ALA A 1 293 ? -20.813 -11.649 60.299 1.00 39.09 293 ALA A CA 1
ATOM 2200 C C . ALA A 1 293 ? -19.492 -12.009 60.991 1.00 39.09 293 ALA A C 1
ATOM 2202 O O . ALA A 1 293 ? -18.439 -11.599 60.448 1.00 39.09 293 ALA A O 1
#

Sequence (293 aa):
MSLETAAPREQLKAYLRDQSLALITSAGGFGYPDMVVYDPHGFISWFPRTAAEDHSSGISGAYLFEGTYSERRWSESATTPFLPEGVVVKGVIPAPPGAGTLQYARRMGRDALLPGRYVVNTIDETHVQHIGDFLRRMGFDVLSAQSMPMPLSVPIIGHVSLSPVCFVSVATMLFLVLGHICAALHWSLYLRGRGHEFEVRRCQGARPQGLIRECLVGGLPGLVAGAVGGVIVSGILSGLLVAVIGDVPLTPGNSQTLSAAGVVASVSVMATWSVTFLWSVAIRPRKEVNPLA

Mean predicted aligned error: 18.38 Å

Secondary structure (DSSP, 8-state):
--GGGS-HHHHHHHHHHHTT--EEEEESSSS-SEEEEE-TT---TTSPPPPGGGGSS---EEEEETTSHHHHHHHHHS--TTSPTT-EEEEEEPPPTT-TT--EEEE--SSPPPSEEEEES---HHHHHHHHHHHHHTT------------SS---S---SS-HHHHHHHHHHHHHHHHHHHHHHHHHHHHHHTHHHHHHHHHTT--HHHHHHHHHHHHHHHHHHHHHHHHHHHHHHHHHHHHHHH--PPPTHHHHHHHHHHHHHHHHHHHHHHHHHHIIIII----S--S--

Solvent-accessible surface area (backbone atoms only — not comparable to full-atom values): 17513 Å² total; per-residue (Å²): 134,68,77,86,77,50,57,64,64,59,48,47,52,50,50,29,51,77,69,76,40,36,42,40,36,35,44,69,85,60,79,57,53,41,31,38,37,42,54,83,83,54,79,53,84,82,54,86,70,79,60,86,77,64,80,74,69,78,57,26,47,27,32,26,19,63,96,27,71,45,36,52,38,32,75,76,67,74,41,46,94,71,57,60,88,74,52,44,82,73,49,74,37,76,66,59,93,86,48,80,85,48,28,30,40,28,47,66,55,86,69,82,85,69,72,53,52,67,42,40,77,54,79,55,62,68,60,52,50,53,52,48,51,43,42,40,78,71,73,45,84,84,86,72,90,64,60,55,78,79,75,82,74,87,79,90,88,84,82,88,71,95,43,74,65,49,54,51,50,52,51,50,50,50,54,50,52,51,50,50,52,52,52,41,49,53,51,52,50,55,53,57,72,43,44,65,61,53,49,57,42,41,76,73,67,51,51,70,69,58,55,51,51,50,52,54,62,67,46,44,63,60,48,49,52,51,34,52,49,51,44,52,53,50,50,52,53,52,51,51,51,44,41,75,75,61,79,54,84,90,54,79,70,56,57,56,52,52,51,53,51,34,53,53,49,36,53,53,51,53,51,47,51,51,51,44,49,48,43,67,71,72,67,58,73,93,84,80,78,80,86,87,128

Radius of gyration: 31.31 Å; Cα contacts (8 Å, |Δi|>4): 268; chains: 1; bounding box: 56×52×98 Å